Protein AF-A0A1E2SL89-F1 (afdb_monomer_lite)

InterPro domains:
  IPR010809 Flagellar hook-associated protein 2, C-terminal [PF07195] (102-257)
  IPR040026 Flagellar hook-associated protein 2 [PTHR30288] (26-259)

pLDDT: mean 87.4, std 7.25, range [59.72, 96.88]

Structure (mmCIF, N/CA/C/O backbone):
data_AF-A0A1E2SL89-F1
#
_entry.id   AF-A0A1E2SL89-F1
#
loop_
_atom_site.group_PDB
_atom_site.id
_atom_site.type_symbol
_atom_site.label_atom_id
_atom_site.label_alt_id
_atom_site.label_comp_id
_atom_site.label_asym_id
_atom_site.label_entity_id
_atom_site.label_seq_id
_atom_site.pdbx_PDB_ins_code
_atom_site.Cartn_x
_atom_site.Cartn_y
_atom_site.Cartn_z
_atom_site.occupancy
_atom_site.B_iso_or_equiv
_atom_site.auth_seq_id
_atom_site.auth_comp_id
_atom_site.auth_asym_id
_atom_site.auth_atom_id
_atom_site.pdbx_PDB_model_num
ATOM 1 N N . MET A 1 1 ? 24.907 11.886 -25.844 1.00 62.06 1 MET A N 1
ATOM 2 C CA . MET A 1 1 ? 24.325 11.510 -27.143 1.00 62.06 1 MET A CA 1
ATOM 3 C C . MET A 1 1 ? 23.442 12.656 -27.580 1.00 62.06 1 MET A C 1
ATOM 5 O O . MET A 1 1 ? 22.656 13.130 -26.769 1.00 62.06 1 MET A O 1
ATOM 9 N N . THR A 1 2 ? 23.645 13.162 -28.788 1.00 59.72 2 THR A N 1
ATOM 10 C CA . THR A 1 2 ? 22.885 14.302 -29.323 1.00 59.72 2 THR A CA 1
ATOM 11 C C . THR A 1 2 ? 21.698 13.849 -30.177 1.00 59.72 2 THR A C 1
ATOM 13 O O . THR A 1 2 ? 20.716 14.571 -30.256 1.00 59.72 2 THR A O 1
ATOM 16 N N . VAL A 1 3 ? 21.745 12.638 -30.752 1.00 66.44 3 VAL A N 1
ATOM 17 C CA . VAL A 1 3 ? 20.709 12.063 -31.635 1.00 66.44 3 VAL A CA 1
ATOM 18 C C . VAL A 1 3 ? 20.596 10.546 -31.460 1.00 66.44 3 VAL A C 1
ATOM 20 O O . VAL A 1 3 ? 21.553 9.923 -31.004 1.00 66.44 3 VAL A O 1
ATOM 23 N N . TRP A 1 4 ? 19.450 9.955 -31.820 1.00 78.38 4 TRP A N 1
ATOM 24 C CA . TRP A 1 4 ? 19.197 8.503 -31.860 1.00 78.38 4 TRP A CA 1
ATOM 25 C C . TRP A 1 4 ? 20.302 7.737 -32.633 1.00 78.38 4 TRP A C 1
ATOM 27 O O . TRP A 1 4 ? 20.836 8.278 -33.601 1.00 78.38 4 TRP A O 1
ATOM 37 N N . PRO A 1 5 ? 20.680 6.491 -32.256 1.00 69.81 5 PRO A N 1
ATOM 38 C CA . PRO A 1 5 ? 21.892 5.843 -32.769 1.00 69.81 5 PRO A CA 1
ATOM 39 C C . PRO A 1 5 ? 21.764 5.359 -34.217 1.00 69.81 5 PRO A C 1
ATOM 41 O O . PRO A 1 5 ? 22.705 4.789 -34.760 1.00 69.81 5 PRO A O 1
ATOM 44 N N . THR A 1 6 ? 20.607 5.563 -34.845 1.00 71.00 6 THR A N 1
ATOM 45 C CA . THR A 1 6 ? 20.355 5.194 -36.236 1.00 71.00 6 THR A CA 1
ATOM 46 C C . THR A 1 6 ? 19.649 6.339 -36.951 1.00 71.00 6 THR A C 1
ATOM 48 O O . THR A 1 6 ? 18.907 7.095 -36.327 1.00 71.00 6 THR A O 1
ATOM 51 N N . ALA A 1 7 ? 19.821 6.422 -38.271 1.00 69.62 7 ALA A N 1
ATOM 52 C CA . ALA A 1 7 ? 19.069 7.353 -39.115 1.00 69.62 7 ALA A CA 1
ATOM 53 C C . ALA A 1 7 ? 17.574 6.982 -39.245 1.00 69.62 7 ALA A C 1
ATOM 55 O O . ALA A 1 7 ? 16.812 7.708 -39.877 1.00 69.62 7 ALA A O 1
ATOM 56 N N . ASN A 1 8 ? 17.153 5.847 -38.674 1.00 75.31 8 ASN A N 1
ATOM 57 C CA . ASN A 1 8 ? 15.781 5.363 -38.720 1.00 75.31 8 ASN A CA 1
ATOM 58 C C . ASN A 1 8 ? 15.005 5.821 -37.474 1.00 75.31 8 ASN A C 1
ATOM 60 O O . ASN A 1 8 ? 15.481 5.681 -36.347 1.00 75.31 8 ASN A O 1
ATOM 64 N N . THR A 1 9 ? 13.790 6.328 -37.674 1.00 85.38 9 THR A N 1
ATOM 65 C CA . THR A 1 9 ? 12.865 6.716 -36.597 1.00 85.38 9 THR A CA 1
ATOM 66 C C . THR A 1 9 ? 12.013 5.551 -36.084 1.00 85.38 9 THR A C 1
ATOM 68 O O . THR A 1 9 ? 11.263 5.712 -35.118 1.00 85.38 9 THR A O 1
ATOM 71 N N . ALA A 1 10 ? 12.115 4.375 -36.714 1.00 89.31 10 ALA A N 1
ATOM 72 C CA . ALA A 1 10 ? 11.459 3.157 -36.265 1.00 89.31 10 ALA A CA 1
ATOM 73 C C . ALA A 1 10 ? 12.122 2.619 -34.993 1.00 89.31 10 ALA A C 1
ATOM 75 O O . ALA A 1 10 ? 13.323 2.336 -34.946 1.00 89.31 10 ALA A O 1
ATOM 76 N N . VAL A 1 11 ? 11.297 2.433 -33.972 1.00 93.19 11 VAL A N 1
ATOM 77 C CA . VAL A 1 11 ? 11.670 1.852 -32.689 1.00 93.19 11 VAL A CA 1
ATOM 78 C C . VAL A 1 11 ? 10.786 0.638 -32.457 1.00 93.19 11 VAL A C 1
ATOM 80 O O . VAL A 1 11 ? 9.590 0.678 -32.727 1.00 93.19 11 VAL A O 1
ATOM 83 N N . THR A 1 12 ? 11.349 -0.448 -31.941 1.00 95.50 12 THR A N 1
ATOM 84 C CA . THR A 1 12 ? 10.566 -1.629 -31.567 1.00 95.50 12 THR A CA 1
ATOM 85 C C . THR A 1 12 ? 10.817 -1.976 -30.108 1.00 95.50 12 THR A C 1
ATOM 87 O O . THR A 1 12 ? 11.965 -2.147 -29.696 1.00 95.50 12 THR A O 1
ATOM 90 N N . ILE A 1 13 ? 9.744 -2.096 -29.326 1.00 96.19 13 ILE A N 1
ATOM 91 C CA . ILE A 1 13 ? 9.790 -2.649 -27.967 1.00 96.19 13 ILE A CA 1
ATOM 92 C C . ILE A 1 13 ? 9.404 -4.120 -28.037 1.00 96.19 13 ILE A C 1
ATOM 94 O O . ILE A 1 13 ? 8.402 -4.464 -28.660 1.00 96.19 13 ILE A O 1
ATOM 98 N N . VAL A 1 14 ? 10.190 -4.973 -27.388 1.00 96.56 14 VAL A N 1
ATOM 99 C CA . VAL A 1 14 ? 9.842 -6.373 -27.132 1.00 96.56 14 VAL A CA 1
ATOM 100 C C . VAL A 1 14 ? 9.611 -6.523 -25.635 1.00 96.56 14 VAL A C 1
ATOM 102 O O . VAL A 1 14 ? 10.510 -6.206 -24.857 1.00 96.56 14 VAL A O 1
ATOM 105 N N . ASP A 1 15 ? 8.417 -6.952 -25.235 1.00 95.25 15 ASP A N 1
ATOM 106 C CA . ASP A 1 15 ? 8.074 -7.152 -23.821 1.00 95.25 15 ASP A CA 1
ATOM 107 C C . ASP A 1 15 ? 8.571 -8.504 -23.270 1.00 95.25 15 ASP A C 1
ATOM 109 O O . ASP A 1 15 ? 9.181 -9.304 -23.986 1.00 95.25 15 ASP A O 1
ATOM 113 N N . ALA A 1 16 ? 8.307 -8.766 -21.986 1.00 94.62 16 ALA A N 1
ATOM 114 C CA . ALA A 1 16 ? 8.716 -9.987 -21.293 1.00 94.62 16 ALA A CA 1
ATOM 115 C C . ALA A 1 16 ? 8.122 -11.273 -21.897 1.00 94.62 16 ALA A C 1
ATOM 117 O O . ALA A 1 16 ? 8.679 -12.351 -21.703 1.00 94.62 16 ALA A O 1
ATOM 118 N N . THR A 1 17 ? 7.019 -11.175 -22.648 1.00 94.06 17 THR A N 1
ATOM 119 C CA . THR A 1 17 ? 6.399 -12.314 -23.346 1.00 94.06 17 THR A CA 1
ATOM 120 C C . THR A 1 17 ? 7.033 -12.579 -24.713 1.00 94.06 17 THR A C 1
ATOM 122 O O . THR A 1 17 ? 6.764 -13.605 -25.336 1.00 94.06 17 THR A O 1
ATOM 125 N N . GLY A 1 18 ? 7.881 -11.662 -25.192 1.00 93.88 18 GLY A N 1
ATOM 126 C CA . GLY A 1 18 ? 8.463 -11.691 -26.530 1.00 93.88 18 GLY A CA 1
ATOM 127 C C . GLY A 1 18 ? 7.616 -10.981 -27.589 1.00 93.88 18 GLY A C 1
ATOM 128 O O . GLY A 1 18 ? 7.969 -11.014 -28.771 1.00 93.88 18 GLY A O 1
ATOM 129 N N . ALA A 1 19 ? 6.518 -10.317 -27.212 1.00 94.62 19 ALA A N 1
ATOM 130 C CA . ALA A 1 19 ? 5.687 -9.598 -28.167 1.00 94.62 19 ALA A CA 1
ATOM 131 C C . ALA A 1 19 ? 6.391 -8.313 -28.631 1.00 94.62 19 ALA A C 1
ATOM 133 O O . ALA A 1 19 ? 6.723 -7.433 -27.838 1.00 94.62 19 ALA A O 1
ATOM 134 N N . ALA A 1 20 ? 6.616 -8.206 -29.943 1.00 95.62 20 ALA A N 1
ATOM 135 C CA . ALA A 1 20 ? 7.274 -7.064 -30.569 1.00 95.62 20 ALA A CA 1
ATOM 136 C C . ALA A 1 20 ? 6.248 -6.023 -31.040 1.00 95.62 20 ALA A C 1
ATOM 138 O O . ALA A 1 20 ? 5.371 -6.328 -31.849 1.00 95.62 20 ALA A O 1
ATOM 139 N N . THR A 1 21 ? 6.391 -4.782 -30.578 1.00 95.44 21 THR A N 1
ATOM 140 C CA . THR A 1 21 ? 5.529 -3.653 -30.942 1.00 95.44 21 THR A CA 1
ATOM 141 C C . THR A 1 21 ? 6.331 -2.555 -31.627 1.00 95.44 21 THR A C 1
ATOM 143 O O . THR A 1 21 ? 7.290 -2.037 -31.056 1.00 95.44 21 THR A O 1
ATOM 146 N N . ALA A 1 22 ? 5.896 -2.166 -32.827 1.00 94.56 22 ALA A N 1
ATOM 147 C CA . ALA A 1 22 ? 6.452 -1.029 -33.548 1.00 94.56 22 ALA A CA 1
ATOM 148 C C . ALA A 1 22 ? 5.988 0.305 -32.938 1.00 94.56 22 ALA A C 1
ATOM 150 O O . ALA A 1 22 ? 4.812 0.487 -32.621 1.00 94.56 22 ALA A O 1
ATOM 151 N N . ILE A 1 23 ? 6.918 1.247 -32.831 1.00 94.31 23 ILE A N 1
ATOM 152 C CA . ILE A 1 23 ? 6.732 2.622 -32.376 1.00 94.31 23 ILE A CA 1
ATOM 153 C C . ILE A 1 23 ? 7.376 3.526 -33.424 1.00 94.31 23 ILE A C 1
ATOM 155 O O . ILE A 1 23 ? 8.555 3.385 -33.748 1.00 94.31 23 ILE A O 1
ATOM 159 N N . ALA A 1 24 ? 6.594 4.453 -33.966 1.00 90.75 24 ALA A N 1
ATOM 160 C CA . ALA A 1 24 ? 7.075 5.429 -34.933 1.00 90.75 24 ALA A CA 1
ATOM 161 C C . ALA A 1 24 ? 7.322 6.766 -34.229 1.00 90.75 24 ALA A C 1
ATOM 163 O O . ALA A 1 24 ? 6.380 7.394 -33.741 1.00 90.75 24 ALA A O 1
ATOM 164 N N . ALA A 1 25 ? 8.580 7.200 -34.174 1.00 92.44 25 ALA A N 1
ATOM 165 C CA . ALA A 1 25 ? 8.914 8.547 -33.732 1.00 92.44 25 ALA A CA 1
ATOM 166 C C . ALA A 1 25 ? 8.837 9.547 -34.890 1.00 92.44 25 ALA A C 1
ATOM 168 O O . ALA A 1 25 ? 9.012 9.194 -36.058 1.00 92.44 25 ALA A O 1
ATOM 169 N N . LYS A 1 26 ? 8.579 10.815 -34.557 1.00 92.12 26 LYS A N 1
ATOM 170 C CA . LYS A 1 26 ? 8.485 11.903 -35.544 1.00 92.12 26 LYS A CA 1
ATOM 171 C C . LYS A 1 26 ? 9.838 12.240 -36.170 1.00 92.12 26 LYS A C 1
ATOM 173 O O . LYS A 1 26 ? 9.892 12.620 -37.334 1.00 92.12 26 LYS A O 1
ATOM 178 N N . SER A 1 27 ? 10.912 12.090 -35.402 1.00 91.62 27 SER A N 1
ATOM 179 C CA . SER A 1 27 ? 12.285 12.332 -35.831 1.00 91.62 27 SER A CA 1
ATOM 180 C C . SER A 1 27 ? 13.259 11.461 -35.030 1.00 91.62 27 SER A C 1
ATOM 182 O O . SER A 1 27 ? 12.856 10.687 -34.159 1.00 91.62 27 SER A O 1
ATOM 184 N N . THR A 1 28 ? 14.551 11.577 -35.337 1.00 89.12 28 THR A N 1
ATOM 185 C CA . THR A 1 28 ? 15.648 10.957 -34.578 1.00 89.12 28 THR A CA 1
ATOM 186 C C . THR A 1 28 ? 16.062 11.775 -33.346 1.00 89.12 28 THR A C 1
ATOM 188 O O . THR A 1 28 ? 17.053 11.434 -32.694 1.00 89.12 28 THR A O 1
ATOM 191 N N . ASP A 1 29 ? 15.350 12.861 -33.027 1.00 90.44 29 ASP A N 1
ATOM 192 C CA . ASP A 1 29 ? 15.542 13.612 -31.788 1.00 90.44 29 ASP A CA 1
ATOM 193 C C . ASP A 1 29 ? 15.128 12.764 -30.573 1.00 90.44 29 ASP A C 1
ATOM 195 O O . ASP A 1 29 ? 14.112 12.062 -30.586 1.00 90.44 29 ASP A O 1
ATOM 199 N N . LEU A 1 30 ? 15.917 12.812 -29.497 1.00 90.31 30 LEU A N 1
ATOM 200 C CA . LEU A 1 30 ? 15.673 11.979 -28.317 1.00 90.31 30 LEU A CA 1
ATOM 201 C C . LEU A 1 30 ? 14.354 12.321 -27.608 1.00 90.31 30 LEU A C 1
ATOM 203 O O . LEU A 1 30 ? 13.753 11.430 -27.005 1.00 90.31 30 LEU A O 1
ATOM 207 N N . HIS A 1 31 ? 13.884 13.569 -27.685 1.00 92.31 31 HIS A N 1
ATOM 208 C CA . HIS A 1 31 ? 12.597 13.972 -27.124 1.00 92.31 31 HIS A CA 1
ATOM 209 C C . HIS A 1 31 ? 11.430 13.410 -27.936 1.00 92.31 31 HIS A C 1
ATOM 211 O O . HIS A 1 31 ? 10.462 12.941 -27.337 1.00 92.31 31 HIS A O 1
ATOM 217 N N . ASP A 1 32 ? 11.530 13.380 -29.267 1.00 94.00 32 ASP A N 1
ATOM 218 C CA . ASP A 1 32 ? 10.510 12.763 -30.124 1.00 94.00 32 ASP A CA 1
ATOM 219 C C . ASP A 1 32 ? 10.446 11.244 -29.925 1.00 94.00 32 ASP A C 1
ATOM 221 O O . ASP A 1 32 ? 9.355 10.670 -29.874 1.00 94.00 32 ASP A O 1
ATOM 225 N N . ILE A 1 33 ? 11.599 10.592 -29.747 1.00 93.38 33 ILE A N 1
ATOM 226 C CA . ILE A 1 33 ? 11.677 9.164 -29.412 1.00 93.38 33 ILE A CA 1
ATOM 227 C C . ILE A 1 33 ? 11.041 8.901 -28.041 1.00 93.38 33 ILE A C 1
ATOM 229 O O . ILE A 1 33 ? 10.192 8.017 -27.911 1.00 93.38 33 ILE A O 1
ATOM 233 N N . ALA A 1 34 ? 11.406 9.680 -27.017 1.00 94.69 34 ALA A N 1
ATOM 234 C CA . ALA A 1 34 ? 10.836 9.545 -25.677 1.00 94.69 34 ALA A CA 1
ATOM 235 C C . ALA A 1 34 ? 9.316 9.773 -25.681 1.00 94.69 34 ALA A C 1
ATOM 237 O O . ALA A 1 34 ? 8.571 8.999 -25.077 1.00 94.69 34 ALA A O 1
ATOM 238 N N . ALA A 1 35 ? 8.843 10.795 -26.400 1.00 96.25 35 ALA A N 1
ATOM 239 C CA . ALA A 1 35 ? 7.424 11.085 -26.555 1.00 96.25 35 ALA A CA 1
ATOM 240 C C . ALA A 1 35 ? 6.680 9.932 -27.243 1.00 96.25 35 ALA A C 1
ATOM 242 O O . ALA A 1 35 ? 5.625 9.522 -26.761 1.00 96.25 35 ALA A O 1
ATOM 243 N N . ALA A 1 36 ? 7.239 9.365 -28.316 1.00 95.44 36 ALA A N 1
ATOM 244 C CA . ALA A 1 36 ? 6.645 8.229 -29.017 1.00 95.44 36 ALA A CA 1
ATOM 245 C C . ALA A 1 36 ? 6.569 6.973 -28.132 1.00 95.44 36 ALA A C 1
ATOM 247 O O . ALA A 1 36 ? 5.534 6.304 -28.099 1.00 95.44 36 ALA A O 1
ATOM 248 N N . ILE A 1 37 ? 7.621 6.682 -27.357 1.00 95.25 37 ILE A N 1
ATOM 249 C CA . ILE A 1 37 ? 7.621 5.567 -26.399 1.00 95.25 37 ILE A CA 1
ATOM 250 C C . ILE A 1 37 ? 6.551 5.780 -25.327 1.00 95.25 37 ILE A C 1
ATOM 252 O O . ILE A 1 37 ? 5.730 4.891 -25.100 1.00 95.25 37 ILE A O 1
ATOM 256 N N . ASN A 1 38 ? 6.496 6.964 -24.716 1.00 96.62 38 ASN A N 1
ATOM 257 C CA . ASN A 1 38 ? 5.512 7.273 -23.679 1.00 96.62 38 ASN A CA 1
ATOM 258 C C . ASN A 1 38 ? 4.067 7.227 -24.203 1.00 96.62 38 ASN A C 1
ATOM 260 O O . ASN A 1 38 ? 3.182 6.734 -23.501 1.00 96.62 38 ASN A O 1
ATOM 264 N N . ALA A 1 39 ? 3.833 7.692 -25.434 1.00 95.75 39 ALA A N 1
ATOM 265 C CA . ALA A 1 39 ? 2.523 7.676 -26.084 1.00 95.75 39 ALA A CA 1
ATOM 266 C C . ALA A 1 39 ? 2.079 6.271 -26.528 1.00 95.75 39 ALA A C 1
ATOM 268 O O . ALA A 1 39 ? 0.885 6.036 -26.692 1.00 95.75 39 ALA A O 1
ATOM 269 N N . SER A 1 40 ? 3.009 5.322 -26.693 1.00 93.06 40 SER A N 1
ATOM 270 C CA . SER A 1 40 ? 2.696 3.957 -27.142 1.00 93.06 40 SER A CA 1
ATOM 271 C C . SER A 1 40 ? 1.821 3.163 -26.160 1.00 93.06 40 SER A C 1
ATOM 273 O O . SER A 1 40 ? 1.176 2.189 -26.552 1.00 93.06 40 SER A O 1
ATOM 275 N N . GLY A 1 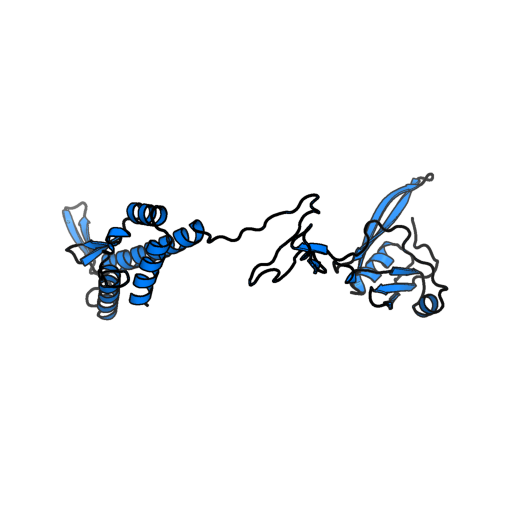41 ? 1.832 3.533 -24.873 1.00 88.56 41 GLY A N 1
ATOM 276 C CA . GLY A 1 41 ? 1.123 2.812 -23.815 1.00 88.56 41 GLY A CA 1
ATOM 277 C C . GLY A 1 41 ? 1.675 1.410 -23.520 1.00 88.56 41 GLY A C 1
ATOM 278 O O . GLY A 1 41 ? 1.032 0.647 -22.807 1.00 88.56 41 GLY A O 1
ATOM 279 N N . LYS A 1 42 ? 2.860 1.046 -24.031 1.00 90.69 42 LYS A N 1
ATOM 280 C CA . LYS A 1 42 ? 3.422 -0.319 -23.952 1.00 90.69 42 LYS A CA 1
ATOM 281 C C . LYS A 1 42 ? 4.217 -0.606 -22.676 1.00 90.69 42 LYS A C 1
ATOM 283 O O . LYS A 1 42 ? 5.225 -1.297 -22.715 1.00 90.69 42 LYS A O 1
ATOM 288 N N . GLY A 1 43 ? 3.790 -0.046 -21.545 1.00 91.75 43 GLY A N 1
ATOM 289 C CA . GLY A 1 43 ? 4.372 -0.371 -20.237 1.00 91.75 43 GLY A CA 1
ATOM 290 C C . GLY A 1 43 ? 5.806 0.121 -19.997 1.00 91.75 43 GLY A C 1
ATOM 291 O O . GLY A 1 43 ? 6.360 -0.178 -18.949 1.00 91.75 43 GLY A O 1
ATOM 292 N N . VAL A 1 44 ? 6.394 0.909 -20.902 1.00 96.19 44 VAL A N 1
ATOM 293 C CA . VAL A 1 44 ? 7.718 1.532 -20.730 1.00 96.19 44 VAL A CA 1
ATOM 294 C C . VAL A 1 44 ? 7.558 3.048 -20.624 1.00 96.19 44 VAL A C 1
ATOM 296 O O . VAL A 1 44 ? 6.787 3.655 -21.368 1.00 96.19 44 VAL A O 1
ATOM 299 N N . ALA A 1 45 ? 8.261 3.660 -19.676 1.00 96.88 45 ALA A N 1
ATOM 300 C CA . ALA A 1 45 ? 8.437 5.100 -19.566 1.00 96.88 45 ALA A CA 1
ATOM 301 C C . ALA A 1 45 ? 9.822 5.489 -20.093 1.00 96.88 45 ALA A C 1
ATOM 303 O O . ALA A 1 45 ? 10.803 4.787 -19.850 1.00 96.88 45 ALA A O 1
ATOM 304 N N . ALA A 1 46 ? 9.898 6.608 -20.804 1.00 96.00 46 ALA A N 1
ATOM 305 C CA . ALA A 1 46 ? 11.128 7.127 -21.382 1.00 96.00 46 ALA A CA 1
ATOM 306 C C . ALA A 1 46 ? 11.323 8.601 -21.017 1.00 96.00 46 ALA A C 1
ATOM 308 O O . ALA A 1 46 ? 10.412 9.415 -21.169 1.00 96.00 46 ALA A O 1
ATOM 309 N N . THR A 1 47 ? 12.533 8.951 -20.591 1.00 96.06 47 THR A N 1
ATOM 310 C CA . THR A 1 47 ? 12.908 10.318 -20.215 1.00 96.06 47 THR A CA 1
ATOM 311 C C . THR A 1 47 ? 14.263 10.664 -20.808 1.00 96.06 47 THR A C 1
ATOM 313 O O . THR A 1 47 ? 15.179 9.843 -20.811 1.00 96.06 47 THR A O 1
ATOM 316 N N . VAL A 1 48 ? 14.409 11.895 -21.293 1.00 94.75 48 VAL A N 1
ATOM 317 C CA . VAL A 1 48 ? 15.702 12.429 -21.731 1.00 94.75 48 VAL A CA 1
ATOM 318 C C . VAL A 1 48 ? 16.393 13.077 -20.535 1.00 94.75 48 VAL A C 1
ATOM 320 O O . VAL A 1 48 ? 15.837 13.966 -19.897 1.00 94.75 48 VAL A O 1
ATOM 323 N N . VAL A 1 49 ? 17.605 12.624 -20.230 1.00 93.56 49 VAL A N 1
ATOM 324 C CA . VAL A 1 49 ? 18.421 13.098 -19.110 1.00 93.56 49 VAL A CA 1
ATOM 325 C C . VAL A 1 49 ? 19.650 13.809 -19.661 1.00 93.56 49 VAL A C 1
ATOM 327 O O . VAL A 1 49 ? 20.377 13.245 -20.481 1.00 93.56 49 VAL A O 1
ATOM 330 N N . ALA A 1 50 ? 19.900 15.038 -19.212 1.00 92.12 50 ALA A N 1
ATOM 331 C CA . ALA A 1 50 ? 21.118 15.762 -19.557 1.00 92.12 50 ALA A CA 1
ATOM 332 C C . ALA A 1 50 ? 22.349 15.045 -18.974 1.00 92.12 50 ALA A C 1
ATOM 334 O O . ALA A 1 50 ? 22.378 14.665 -17.807 1.00 92.12 50 ALA A O 1
ATOM 335 N N . ALA A 1 51 ? 23.374 14.870 -19.798 1.00 90.38 51 ALA A N 1
ATOM 336 C CA . ALA A 1 51 ? 24.599 14.127 -19.515 1.00 90.38 51 ALA A CA 1
ATOM 337 C C . ALA A 1 51 ? 25.858 15.003 -19.663 1.00 90.38 51 ALA A C 1
ATOM 339 O O . ALA A 1 51 ? 26.937 14.497 -19.964 1.00 90.38 51 ALA A O 1
ATOM 340 N N . GLY A 1 52 ? 25.717 16.317 -19.463 1.00 90.06 52 GLY A N 1
ATOM 341 C CA . GLY A 1 52 ? 26.814 17.283 -19.539 1.00 90.06 52 GLY A CA 1
ATOM 342 C C . GLY A 1 52 ? 27.058 17.811 -20.952 1.00 90.06 52 GLY A C 1
ATOM 343 O O . GLY A 1 52 ? 26.113 17.999 -21.717 1.00 90.06 52 GLY A O 1
ATOM 344 N N . LYS A 1 53 ? 28.323 18.087 -21.281 1.00 90.31 53 LYS A N 1
ATOM 345 C CA . LYS A 1 53 ? 28.772 18.550 -22.601 1.00 90.31 53 LYS A CA 1
ATOM 346 C C . LYS A 1 53 ? 29.925 17.683 -23.109 1.00 90.31 53 LYS A C 1
ATOM 348 O O . LYS A 1 53 ? 30.632 17.094 -22.294 1.00 90.31 53 LYS A O 1
ATOM 353 N N . ASP A 1 54 ? 30.095 17.580 -24.422 1.00 87.00 54 ASP A N 1
ATOM 354 C CA . ASP A 1 54 ? 31.271 16.939 -25.021 1.00 87.00 54 ASP A CA 1
ATOM 355 C C . ASP A 1 54 ? 32.505 17.860 -25.006 1.00 87.00 54 ASP A C 1
ATOM 357 O O . ASP A 1 54 ? 32.457 18.983 -24.496 1.00 87.00 54 ASP A O 1
ATOM 361 N N . GLY A 1 55 ? 33.626 17.360 -25.539 1.00 83.62 55 GLY A N 1
ATOM 362 C CA . GLY A 1 55 ? 34.888 18.105 -25.620 1.00 83.62 55 GLY A CA 1
ATOM 363 C C . GLY A 1 55 ? 34.811 19.377 -26.470 1.00 83.62 55 GLY A C 1
ATOM 364 O O . GLY A 1 55 ? 35.614 20.282 -26.262 1.00 83.62 55 GLY A O 1
ATOM 365 N N . ASP A 1 56 ? 33.810 19.473 -27.346 1.00 87.25 56 ASP A N 1
ATOM 366 C CA . ASP A 1 56 ? 33.554 20.621 -28.218 1.00 87.25 56 ASP A CA 1
ATOM 367 C C . ASP A 1 56 ? 32.480 21.566 -27.635 1.00 87.25 56 ASP A C 1
ATOM 369 O O . ASP A 1 56 ? 32.120 22.576 -28.238 1.00 87.25 56 ASP A O 1
ATOM 373 N N . GLY A 1 57 ? 31.972 21.271 -26.432 1.00 84.75 57 GLY A N 1
ATOM 374 C CA . GLY A 1 57 ? 31.001 22.094 -25.713 1.00 84.75 57 GLY A CA 1
ATOM 375 C C . GLY A 1 57 ? 29.534 21.856 -26.091 1.00 84.75 57 GLY A C 1
ATOM 376 O O . GLY A 1 57 ? 28.663 22.566 -25.570 1.00 84.75 57 GLY A O 1
ATOM 377 N N . ASN A 1 58 ? 29.229 20.860 -26.928 1.00 85.88 58 ASN A N 1
ATOM 378 C CA . ASN A 1 58 ? 27.855 20.509 -27.287 1.00 85.88 58 ASN A CA 1
ATOM 379 C C . ASN A 1 58 ? 27.173 19.768 -26.141 1.00 85.88 58 ASN A C 1
ATOM 381 O O . ASN A 1 58 ? 27.776 18.916 -25.491 1.00 85.88 58 ASN A O 1
ATOM 385 N N . ALA A 1 59 ? 25.892 20.053 -25.905 1.00 86.94 59 ALA A N 1
ATOM 386 C CA . ALA A 1 59 ? 25.123 19.363 -24.876 1.00 86.94 59 ALA A CA 1
ATOM 387 C C . ALA A 1 59 ? 24.989 17.865 -25.191 1.00 86.94 59 ALA A C 1
ATOM 389 O O . ALA A 1 59 ? 24.612 17.467 -26.291 1.00 86.94 59 ALA A O 1
ATOM 390 N N . LEU A 1 60 ? 25.251 17.023 -24.197 1.00 88.88 60 LEU A N 1
ATOM 391 C CA . LEU A 1 60 ? 25.028 15.589 -24.261 1.00 88.88 60 LEU A CA 1
ATOM 392 C C . LEU A 1 60 ? 23.763 15.245 -23.491 1.00 88.88 60 LEU A C 1
ATOM 394 O O . LEU A 1 60 ? 23.572 15.709 -22.373 1.00 88.88 60 LEU A O 1
ATOM 398 N N . SER A 1 61 ? 22.961 14.344 -24.047 1.00 89.81 61 SER A N 1
ATOM 399 C CA . SER A 1 61 ? 21.812 13.751 -23.364 1.00 89.81 61 SER A CA 1
ATOM 400 C C . SER A 1 61 ? 21.871 12.223 -23.419 1.00 89.81 61 SER A C 1
ATOM 402 O O . SER A 1 61 ? 22.644 11.639 -24.190 1.00 89.81 61 SER A O 1
ATOM 404 N N . ARG A 1 62 ? 21.083 11.553 -22.578 1.00 90.88 62 ARG A N 1
ATOM 405 C CA . ARG A 1 62 ? 20.840 10.106 -22.614 1.00 90.88 62 ARG A CA 1
ATOM 406 C C . ARG A 1 62 ? 19.352 9.826 -22.485 1.00 90.88 62 ARG A C 1
ATOM 408 O O . ARG A 1 62 ? 18.650 10.521 -21.760 1.00 90.88 62 ARG A O 1
ATOM 415 N N . LEU A 1 63 ? 18.892 8.790 -23.175 1.00 92.31 63 LEU A N 1
ATOM 416 C CA . LEU A 1 63 ? 17.553 8.259 -22.977 1.00 92.31 63 LEU A CA 1
ATOM 417 C C . LEU A 1 63 ? 17.592 7.275 -21.804 1.00 92.31 63 LEU A C 1
ATOM 419 O O . LEU A 1 63 ? 18.317 6.282 -21.854 1.00 92.31 63 LEU A O 1
ATOM 423 N N . GLN A 1 64 ? 16.829 7.559 -20.757 1.00 94.94 64 GLN A N 1
ATOM 424 C CA . GLN A 1 64 ? 16.596 6.644 -19.649 1.00 94.94 64 GLN A CA 1
ATOM 425 C C . GLN A 1 64 ? 15.230 5.996 -19.827 1.00 94.94 64 GLN A C 1
ATOM 427 O O . GLN A 1 64 ? 14.241 6.687 -20.070 1.00 94.94 64 GLN A O 1
ATOM 432 N N . LEU A 1 65 ? 15.186 4.672 -19.695 1.00 95.31 65 LEU A N 1
ATOM 433 C CA . LEU A 1 65 ? 13.964 3.889 -19.810 1.00 95.31 65 LEU A CA 1
ATOM 434 C C . LEU A 1 65 ? 13.699 3.136 -18.511 1.00 95.31 65 LEU A C 1
ATOM 436 O O . LEU A 1 65 ? 14.632 2.632 -17.885 1.00 95.31 65 LEU A O 1
ATOM 440 N N . SER A 1 66 ? 12.432 3.025 -18.134 1.00 96.31 66 SER A N 1
ATOM 441 C CA . SER A 1 66 ? 11.990 2.201 -17.012 1.00 96.31 66 SER A CA 1
ATOM 442 C C . SER A 1 66 ? 10.688 1.486 -17.348 1.00 96.31 66 SER A C 1
ATOM 444 O O . SER A 1 66 ? 9.840 2.007 -18.071 1.00 96.31 66 SER A O 1
ATOM 446 N N . SER A 1 67 ? 10.521 0.277 -16.817 1.00 96.56 67 SER A N 1
ATOM 447 C CA . SER A 1 67 ? 9.237 -0.418 -16.877 1.00 96.56 67 SER A CA 1
ATOM 448 C C . SER A 1 67 ? 8.250 0.226 -15.902 1.00 96.56 67 SER A C 1
ATOM 450 O O . SER A 1 67 ? 8.628 0.643 -14.807 1.00 96.56 67 SER A O 1
ATOM 452 N N . LYS A 1 68 ? 6.977 0.288 -16.293 1.00 95.50 68 LYS A N 1
ATOM 453 C CA . LYS A 1 68 ? 5.840 0.623 -15.421 1.00 95.50 68 LYS A CA 1
ATOM 454 C C . LYS A 1 68 ? 5.313 -0.603 -14.667 1.00 95.50 68 LYS A C 1
ATOM 456 O O . LYS A 1 68 ? 4.551 -0.447 -13.721 1.00 95.50 68 LYS A O 1
ATOM 461 N N . THR A 1 69 ? 5.721 -1.796 -15.089 1.00 95.06 69 THR A N 1
ATOM 462 C CA . THR A 1 69 ? 5.395 -3.077 -14.461 1.00 95.06 69 THR A CA 1
ATOM 463 C C . THR A 1 69 ? 6.591 -3.530 -13.631 1.00 95.06 69 THR A C 1
ATOM 465 O O . THR A 1 69 ? 7.709 -3.591 -14.146 1.00 95.06 69 THR A O 1
ATOM 468 N N . ALA A 1 70 ? 6.370 -3.819 -12.351 1.00 94.44 70 ALA A N 1
ATOM 469 C CA . ALA A 1 70 ? 7.381 -4.428 -11.492 1.00 94.44 70 ALA A CA 1
ATOM 470 C C . ALA A 1 70 ? 7.535 -5.929 -11.803 1.00 94.44 70 ALA A C 1
ATOM 472 O O . ALA A 1 70 ? 6.716 -6.512 -12.516 1.00 94.44 70 ALA A O 1
ATOM 473 N N . GLY A 1 71 ? 8.580 -6.555 -11.266 1.00 95.44 71 GLY A N 1
ATOM 474 C CA . GLY A 1 71 ? 8.768 -7.993 -11.419 1.00 95.44 71 GLY A CA 1
ATOM 475 C C . GLY A 1 71 ? 9.455 -8.371 -12.726 1.00 95.44 71 GLY A C 1
ATOM 476 O O . GLY A 1 71 ? 9.732 -7.526 -13.580 1.00 95.44 71 GLY A O 1
ATOM 477 N N . ALA A 1 72 ? 9.698 -9.665 -12.910 1.00 95.38 72 ALA A N 1
ATOM 478 C CA . ALA A 1 72 ? 10.248 -10.237 -14.135 1.00 95.38 72 ALA A CA 1
ATOM 479 C C . ALA A 1 72 ? 9.337 -9.974 -15.349 1.00 95.38 72 ALA A C 1
ATOM 481 O O . ALA A 1 72 ? 9.824 -9.772 -16.461 1.00 95.38 72 ALA A O 1
ATOM 482 N N . GLY A 1 73 ? 8.019 -9.879 -15.130 1.00 94.88 73 GLY A N 1
ATOM 483 C CA . GLY A 1 73 ? 7.046 -9.486 -16.157 1.00 94.88 73 GLY A CA 1
ATOM 484 C C . GLY A 1 73 ? 7.241 -8.062 -16.697 1.00 94.88 73 GLY A C 1
ATOM 485 O O . GLY A 1 73 ? 6.758 -7.745 -17.780 1.00 94.88 73 GLY A O 1
ATOM 486 N N . GLY A 1 74 ? 7.979 -7.212 -15.978 1.00 96.12 74 GLY A N 1
ATOM 487 C CA . GLY A 1 74 ? 8.400 -5.888 -16.430 1.00 96.12 74 GLY A CA 1
ATOM 488 C C . GLY A 1 74 ? 9.638 -5.877 -17.325 1.00 96.12 74 GLY A C 1
ATOM 489 O O . GLY A 1 74 ? 10.118 -4.799 -17.675 1.00 96.12 74 GLY A O 1
ATOM 490 N N . ALA A 1 75 ? 10.204 -7.034 -17.677 1.00 96.44 75 ALA A N 1
ATOM 491 C CA . ALA A 1 75 ? 11.337 -7.086 -18.590 1.00 96.44 75 ALA A CA 1
ATOM 492 C C . ALA A 1 75 ? 10.950 -6.532 -19.970 1.00 96.44 75 ALA A C 1
ATOM 494 O O . ALA A 1 75 ? 9.874 -6.806 -20.499 1.00 96.44 75 ALA A O 1
ATOM 495 N N . PHE A 1 76 ? 11.850 -5.763 -20.577 1.00 96.19 76 PHE A N 1
ATOM 496 C CA . PHE A 1 76 ? 11.679 -5.281 -21.940 1.00 96.19 76 PHE A CA 1
ATOM 497 C C . PHE A 1 76 ? 13.027 -5.166 -22.645 1.00 96.19 76 PHE A C 1
ATOM 499 O O . PHE A 1 76 ? 14.086 -5.049 -22.025 1.00 96.19 76 PHE A O 1
ATOM 506 N N . ARG A 1 77 ? 12.975 -5.170 -23.973 1.00 95.25 77 ARG A N 1
ATOM 507 C CA . ARG A 1 77 ? 14.098 -4.868 -24.857 1.00 95.25 77 ARG A CA 1
ATOM 508 C C . ARG A 1 77 ? 13.673 -3.761 -25.807 1.00 95.25 77 ARG A C 1
ATOM 510 O O . ARG A 1 77 ? 12.524 -3.717 -26.239 1.00 95.25 77 ARG A O 1
ATOM 517 N N . LEU A 1 78 ? 14.608 -2.885 -26.143 1.00 94.12 78 LEU A N 1
ATOM 518 C CA . LEU A 1 78 ? 14.398 -1.813 -27.106 1.00 94.12 78 LEU A CA 1
ATOM 519 C C . LEU A 1 78 ? 15.328 -2.029 -28.291 1.00 94.12 78 LEU A C 1
ATOM 521 O O . LEU A 1 78 ? 16.523 -2.256 -28.104 1.00 94.12 78 LEU A O 1
ATOM 525 N N . TYR A 1 79 ? 14.786 -1.917 -29.492 1.00 94.00 79 TYR A N 1
ATOM 526 C CA . TYR A 1 79 ? 15.519 -2.050 -30.740 1.00 94.00 79 TYR A CA 1
ATOM 527 C C . TYR A 1 79 ? 15.335 -0.807 -31.601 1.00 94.00 79 TYR A C 1
ATOM 529 O O . TYR A 1 79 ? 14.244 -0.233 -31.651 1.00 94.00 79 TYR A O 1
ATOM 537 N N . ALA A 1 80 ? 16.395 -0.422 -32.304 1.00 91.50 80 ALA A N 1
ATOM 538 C CA . ALA A 1 80 ? 16.311 0.527 -33.403 1.00 91.50 80 ALA A CA 1
ATOM 539 C C . ALA A 1 80 ? 16.051 -0.259 -34.696 1.00 91.50 80 ALA A C 1
ATOM 541 O O . ALA A 1 80 ? 16.893 -1.049 -35.125 1.00 91.50 80 ALA A O 1
ATOM 542 N N . GLY A 1 81 ? 14.868 -0.081 -35.281 1.00 90.75 81 GLY A N 1
ATOM 543 C CA . GLY A 1 81 ? 14.395 -0.860 -36.423 1.00 90.75 81 GLY A CA 1
ATOM 544 C C . GLY A 1 81 ? 12.933 -1.281 -36.301 1.00 90.75 81 GLY A C 1
ATOM 545 O O . GLY A 1 81 ? 12.268 -1.066 -35.282 1.00 90.75 81 GLY A O 1
ATOM 546 N N . THR A 1 82 ? 12.424 -1.879 -37.372 1.00 93.38 82 THR A N 1
ATOM 547 C CA . THR A 1 82 ? 11.053 -2.388 -37.457 1.00 93.38 82 THR A CA 1
ATOM 548 C C . THR A 1 82 ? 10.913 -3.750 -36.774 1.00 93.38 82 THR A C 1
ATOM 550 O O . THR A 1 82 ? 11.891 -4.442 -36.496 1.00 93.38 82 THR A O 1
ATOM 553 N N . VAL A 1 83 ? 9.673 -4.198 -36.567 1.00 95.25 83 VAL A N 1
ATOM 554 C CA . VAL A 1 83 ? 9.395 -5.557 -36.071 1.00 95.25 83 VAL A CA 1
ATOM 555 C C . VAL A 1 83 ? 9.969 -6.632 -37.005 1.00 95.25 83 VAL A C 1
ATOM 557 O O . VAL A 1 83 ? 10.395 -7.683 -36.530 1.00 95.25 83 VAL A O 1
ATOM 560 N N . ALA A 1 84 ? 10.006 -6.380 -38.318 1.00 95.12 84 ALA A N 1
ATOM 561 C CA . ALA A 1 84 ? 10.606 -7.303 -39.280 1.00 95.12 84 ALA A CA 1
ATOM 562 C C . ALA A 1 84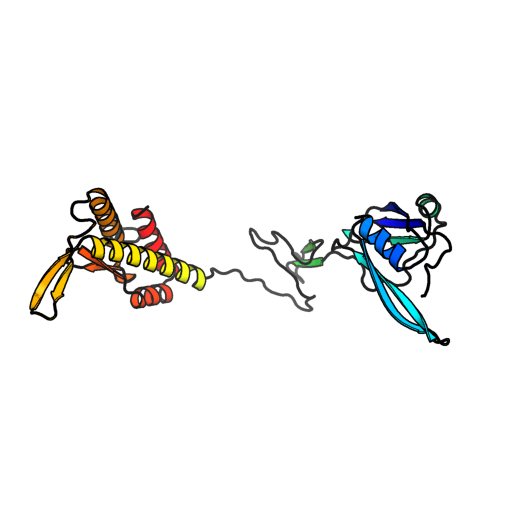 ? 12.119 -7.434 -39.056 1.00 95.12 84 ALA A C 1
ATOM 564 O O . ALA A 1 84 ? 12.621 -8.553 -38.996 1.00 95.12 84 ALA A O 1
ATOM 565 N N . ASP A 1 85 ? 12.811 -6.315 -38.827 1.00 93.12 85 ASP A N 1
ATOM 566 C CA . ASP A 1 85 ? 14.249 -6.300 -38.532 1.00 93.12 85 ASP A CA 1
ATOM 567 C C . ASP A 1 85 ? 14.562 -7.034 -37.218 1.00 93.12 85 ASP A C 1
ATOM 569 O O . ASP A 1 85 ? 15.534 -7.784 -37.122 1.00 93.12 85 ASP A O 1
ATOM 573 N N . VAL A 1 86 ? 13.708 -6.877 -36.198 1.00 94.06 86 VAL A N 1
ATOM 574 C CA . VAL A 1 86 ? 13.843 -7.605 -34.924 1.00 94.06 86 VAL A CA 1
ATOM 575 C C . VAL A 1 86 ? 13.669 -9.109 -35.128 1.00 94.06 86 VAL A C 1
ATOM 577 O O . VAL A 1 86 ? 14.475 -9.890 -34.627 1.00 94.06 86 VAL A O 1
ATOM 580 N N . ARG A 1 87 ? 12.650 -9.531 -35.888 1.00 94.25 87 ARG A N 1
ATOM 581 C CA . ARG A 1 87 ? 12.401 -10.953 -36.186 1.00 94.25 87 ARG A CA 1
ATOM 582 C C . ARG A 1 87 ? 13.500 -11.577 -37.043 1.00 94.25 87 ARG A C 1
ATOM 584 O O . ARG A 1 87 ? 13.815 -12.745 -36.854 1.00 94.25 87 ARG A O 1
ATOM 591 N N . ALA A 1 88 ? 14.082 -10.803 -37.955 1.00 94.62 88 ALA A N 1
ATOM 592 C CA . ALA A 1 88 ? 15.212 -11.220 -38.777 1.00 94.62 88 ALA A CA 1
ATOM 593 C C . ALA A 1 88 ? 16.549 -11.222 -38.010 1.00 94.62 88 ALA A C 1
ATOM 595 O O . ALA A 1 88 ? 17.553 -11.682 -38.546 1.00 94.62 88 ALA A O 1
ATOM 596 N N . GLY A 1 89 ? 16.583 -10.705 -36.775 1.00 92.69 89 GLY A N 1
ATOM 597 C CA . GLY A 1 89 ? 17.807 -10.582 -35.981 1.00 92.69 89 GLY A CA 1
ATOM 598 C C . GLY A 1 89 ? 18.777 -9.513 -36.494 1.00 92.69 89 GLY A C 1
ATOM 599 O O . GLY A 1 89 ? 19.940 -9.510 -36.099 1.00 92.69 89 GLY A O 1
ATOM 600 N N . THR A 1 90 ? 18.321 -8.613 -37.368 1.00 92.50 90 THR A N 1
ATOM 601 C CA . THR A 1 90 ? 19.136 -7.554 -37.984 1.00 92.50 90 THR A CA 1
ATOM 602 C C . THR A 1 90 ? 19.023 -6.217 -37.253 1.00 92.50 90 THR A C 1
ATOM 604 O O . THR A 1 90 ? 19.880 -5.352 -37.426 1.00 92.50 90 THR A O 1
ATOM 607 N N . ALA A 1 91 ? 17.994 -6.032 -36.417 1.00 90.75 91 ALA A N 1
ATOM 608 C CA . ALA A 1 91 ? 17.828 -4.819 -35.622 1.00 90.75 91 ALA A CA 1
ATOM 609 C C . ALA A 1 91 ? 18.881 -4.711 -34.507 1.00 90.75 91 ALA A C 1
ATOM 611 O O . ALA A 1 91 ? 19.064 -5.631 -33.704 1.00 90.75 91 ALA A O 1
ATOM 612 N N . ALA A 1 92 ? 19.514 -3.542 -34.391 1.00 89.19 92 ALA A N 1
ATOM 613 C CA . ALA A 1 92 ? 20.439 -3.254 -33.301 1.00 89.19 92 ALA A CA 1
ATOM 614 C C . ALA A 1 92 ? 19.678 -3.010 -31.986 1.00 89.19 92 ALA A C 1
ATOM 616 O O . ALA A 1 92 ? 18.660 -2.311 -31.962 1.00 89.19 92 ALA A O 1
ATOM 617 N N . THR A 1 93 ? 20.189 -3.549 -30.873 1.00 90.25 93 THR A N 1
ATOM 618 C CA . THR A 1 93 ? 19.690 -3.178 -29.540 1.00 90.25 93 THR A CA 1
ATOM 619 C C . THR A 1 93 ? 19.954 -1.696 -29.290 1.00 90.25 93 THR A C 1
ATOM 621 O O . THR A 1 93 ? 21.062 -1.205 -29.492 1.00 90.25 93 THR A O 1
ATOM 624 N N . ALA A 1 94 ? 18.927 -0.983 -28.840 1.00 87.19 94 ALA A N 1
ATOM 625 C CA . ALA A 1 94 ? 19.023 0.419 -28.456 1.00 87.19 94 ALA A CA 1
ATOM 626 C C . ALA A 1 94 ? 19.324 0.598 -26.955 1.00 87.19 94 ALA A C 1
ATOM 628 O O . ALA A 1 94 ? 19.528 1.720 -26.495 1.00 87.19 94 ALA A O 1
ATOM 629 N N . ILE A 1 95 ? 19.368 -0.495 -26.182 1.00 84.56 95 ILE A N 1
ATOM 630 C CA . ILE A 1 95 ? 19.780 -0.476 -24.774 1.00 84.56 95 ILE A CA 1
ATOM 631 C C . ILE A 1 95 ? 21.301 -0.621 -24.708 1.00 84.56 95 ILE A C 1
ATOM 633 O O . ILE A 1 95 ? 21.840 -1.684 -25.008 1.00 84.56 95 ILE A O 1
ATOM 637 N N . ALA A 1 96 ? 21.981 0.451 -24.297 1.00 84.44 96 ALA A N 1
ATOM 638 C CA . ALA A 1 96 ? 23.436 0.471 -24.144 1.00 84.44 96 ALA A CA 1
ATOM 639 C C . ALA A 1 96 ? 23.909 -0.053 -22.776 1.00 84.44 96 ALA A C 1
ATOM 641 O O . ALA A 1 96 ? 25.026 -0.550 -22.650 1.00 84.44 96 ALA A O 1
ATOM 642 N N . SER A 1 97 ? 23.097 0.094 -21.727 1.00 89.44 97 SER A N 1
ATOM 643 C CA . SER A 1 97 ? 23.437 -0.340 -20.367 1.00 89.44 97 SER A CA 1
ATOM 644 C C . SER A 1 97 ? 22.170 -0.595 -19.555 1.00 89.44 97 SER A C 1
ATOM 646 O O . SER A 1 97 ? 21.197 0.149 -19.679 1.00 89.44 97 SER A O 1
ATOM 648 N N . THR A 1 98 ? 22.205 -1.615 -18.699 1.00 93.19 98 THR A N 1
ATOM 649 C CA . THR A 1 98 ? 21.114 -1.958 -17.777 1.00 93.19 98 THR A CA 1
ATOM 650 C C . THR A 1 98 ? 21.489 -1.503 -16.373 1.00 93.19 98 THR A C 1
ATOM 652 O O . THR A 1 98 ? 22.474 -1.982 -15.822 1.00 93.19 98 THR A O 1
ATOM 655 N N . LEU A 1 99 ? 20.714 -0.577 -15.800 1.00 93.31 99 LEU A N 1
ATOM 656 C CA . LEU A 1 99 ? 20.928 -0.101 -14.425 1.00 93.31 99 LEU A CA 1
ATOM 657 C C . LEU A 1 99 ? 20.326 -1.047 -13.380 1.00 93.31 99 LEU A C 1
ATOM 659 O O . LEU A 1 99 ? 20.879 -1.208 -12.300 1.00 93.31 99 LEU A O 1
ATOM 663 N N . SER A 1 100 ? 19.187 -1.657 -13.707 1.00 93.19 100 SER A N 1
ATOM 664 C CA . SER A 1 100 ? 18.491 -2.633 -12.873 1.00 93.19 100 SER A CA 1
ATOM 665 C C . SER A 1 100 ? 17.770 -3.631 -13.773 1.00 93.19 100 SER A C 1
ATOM 667 O O . SER A 1 100 ? 17.134 -3.233 -14.754 1.00 93.19 100 SER A O 1
ATOM 669 N N . SER A 1 101 ? 17.904 -4.921 -13.473 1.00 93.38 101 SER A N 1
ATOM 670 C CA . SER A 1 101 ? 17.185 -5.988 -14.164 1.00 93.38 101 SER A CA 1
ATOM 671 C C . SER A 1 101 ? 15.790 -6.168 -13.575 1.00 93.38 101 SER A C 1
ATOM 673 O O . SER A 1 101 ? 15.617 -6.180 -12.359 1.00 93.38 101 SER A O 1
ATOM 675 N N . ALA A 1 102 ? 14.802 -6.365 -14.445 1.00 95.19 102 ALA A N 1
ATOM 676 C CA . ALA A 1 102 ? 13.475 -6.805 -14.041 1.00 95.19 102 ALA A CA 1
ATOM 677 C C . ALA A 1 102 ? 13.568 -8.180 -13.359 1.00 95.19 102 ALA A C 1
ATOM 679 O O . ALA A 1 102 ? 14.091 -9.130 -13.943 1.00 95.19 102 ALA A O 1
ATOM 680 N N . GLN A 1 103 ? 13.083 -8.272 -12.125 1.00 96.00 103 GLN A N 1
ATOM 681 C CA . GLN A 1 103 ? 13.078 -9.493 -11.326 1.00 96.00 103 GLN A CA 1
ATOM 682 C C . GLN A 1 103 ? 11.911 -9.458 -10.346 1.00 96.00 103 GLN A C 1
ATOM 684 O O . GLN A 1 103 ? 11.554 -8.387 -9.853 1.00 96.00 103 GLN A O 1
ATOM 689 N N . ASP A 1 104 ? 11.338 -10.623 -10.066 1.00 96.56 104 ASP A N 1
ATOM 690 C CA . ASP A 1 104 ? 10.329 -10.771 -9.022 1.00 96.56 104 ASP A CA 1
ATOM 691 C C . ASP A 1 104 ? 10.972 -10.634 -7.638 1.00 96.56 104 ASP A C 1
ATOM 693 O O . ASP A 1 104 ? 12.133 -11.002 -7.424 1.00 96.56 104 ASP A O 1
ATOM 697 N N . ALA A 1 105 ? 10.208 -10.104 -6.685 1.00 96.56 105 ALA A N 1
ATOM 698 C CA . ALA A 1 105 ? 10.568 -10.201 -5.285 1.00 96.56 105 ALA A CA 1
ATOM 699 C C . ALA A 1 105 ? 10.479 -11.666 -4.857 1.00 96.56 105 ALA A C 1
ATOM 701 O O . ALA A 1 105 ? 9.592 -12.407 -5.282 1.00 96.56 105 ALA A O 1
ATOM 702 N N . GLN A 1 106 ? 11.383 -12.074 -3.976 1.00 95.88 106 GLN A N 1
ATOM 703 C CA . GLN A 1 106 ? 11.439 -13.431 -3.461 1.00 95.88 106 GLN A CA 1
ATOM 704 C C . GLN A 1 106 ? 11.605 -13.391 -1.948 1.00 95.88 106 GLN A C 1
ATOM 706 O O . GLN A 1 106 ? 12.438 -12.649 -1.427 1.00 95.88 106 GLN A O 1
ATOM 711 N N . ILE A 1 107 ? 10.833 -14.219 -1.255 1.00 95.50 107 ILE A N 1
ATOM 712 C CA . ILE A 1 107 ? 11.024 -14.519 0.160 1.00 95.50 107 ILE A CA 1
ATOM 713 C C . ILE A 1 107 ? 11.172 -16.023 0.345 1.00 95.50 107 ILE A C 1
ATOM 715 O O . ILE A 1 107 ? 10.653 -16.820 -0.439 1.00 95.50 107 ILE A O 1
ATOM 719 N N . THR A 1 108 ? 11.853 -16.401 1.421 1.00 95.75 108 THR A N 1
ATOM 720 C CA . THR A 1 108 ? 11.967 -17.794 1.845 1.00 95.75 108 THR A CA 1
ATOM 721 C C . THR A 1 108 ? 11.283 -17.951 3.192 1.00 95.75 108 THR A C 1
ATOM 723 O O . THR A 1 108 ? 11.727 -17.380 4.188 1.00 95.75 108 THR A O 1
ATOM 726 N N . LEU A 1 109 ? 10.209 -18.732 3.228 1.00 94.31 109 LEU A N 1
ATOM 727 C CA . LEU A 1 109 ? 9.553 -19.160 4.458 1.00 94.31 109 LEU A CA 1
ATOM 728 C C . LEU A 1 109 ? 10.358 -20.293 5.095 1.00 94.31 109 LEU A C 1
ATOM 730 O O . LEU A 1 109 ? 10.904 -21.141 4.390 1.00 94.31 109 LEU A O 1
ATOM 734 N N . TYR A 1 110 ? 10.422 -20.304 6.427 1.00 93.56 110 TYR A N 1
ATOM 735 C CA . TYR A 1 110 ? 11.141 -21.309 7.224 1.00 93.56 110 TYR A CA 1
ATOM 736 C C . TYR A 1 110 ? 12.598 -21.557 6.768 1.00 93.56 110 TYR A C 1
ATOM 738 O O . TYR A 1 110 ? 13.005 -22.716 6.593 1.00 93.56 110 TYR A O 1
ATOM 746 N N . PRO A 1 111 ? 13.402 -20.494 6.553 1.00 94.25 111 PRO A N 1
ATOM 747 C CA . PRO A 1 111 ? 14.756 -20.634 6.031 1.00 94.25 111 PRO A CA 1
ATOM 748 C C . PRO A 1 111 ? 15.629 -21.468 6.979 1.00 94.25 111 PRO A C 1
ATOM 750 O O . PRO A 1 111 ? 15.533 -21.348 8.199 1.00 94.25 111 PRO A O 1
ATOM 753 N N . GLY A 1 112 ? 16.487 -22.321 6.413 1.00 92.06 112 GLY A N 1
ATOM 754 C CA . GLY A 1 112 ? 17.383 -23.196 7.180 1.00 92.06 112 GLY A CA 1
ATOM 755 C C . GLY A 1 112 ? 16.739 -24.479 7.722 1.00 92.06 112 GLY A C 1
ATOM 756 O O . GLY A 1 112 ? 17.404 -25.235 8.424 1.00 92.06 112 GLY A O 1
ATOM 757 N N . THR A 1 113 ? 15.473 -24.752 7.389 1.00 94.69 113 THR A N 1
ATOM 758 C CA . THR A 1 113 ? 14.773 -25.999 7.747 1.00 94.69 113 THR A CA 1
ATOM 759 C C . THR A 1 113 ? 14.521 -26.875 6.516 1.00 94.69 113 THR A C 1
ATOM 761 O O . THR A 1 113 ? 14.593 -26.401 5.382 1.00 94.69 113 THR A O 1
ATOM 764 N N . SER A 1 114 ? 14.160 -28.148 6.716 1.00 95.06 114 SER A N 1
ATOM 765 C CA . SER A 1 114 ? 13.715 -29.037 5.626 1.00 95.06 114 SER A CA 1
ATOM 766 C C . SER A 1 114 ? 12.401 -28.595 4.971 1.00 95.06 114 SER A C 1
ATOM 768 O O . SER A 1 114 ? 12.060 -29.086 3.900 1.00 95.06 114 SER A O 1
ATOM 770 N N . SER A 1 115 ? 11.667 -27.685 5.614 1.00 94.94 115 SER A N 1
ATOM 771 C CA . SER A 1 115 ? 10.385 -27.149 5.150 1.00 94.94 115 SER A CA 1
ATOM 772 C C . SER A 1 115 ? 10.529 -25.778 4.485 1.00 94.94 115 SER A C 1
ATOM 774 O O . SER A 1 115 ? 9.539 -25.058 4.367 1.00 94.94 115 SER A O 1
ATOM 776 N N . ALA A 1 116 ? 11.744 -25.384 4.089 1.00 95.38 116 ALA A N 1
ATOM 777 C CA . ALA A 1 116 ? 11.974 -24.104 3.435 1.00 95.38 116 ALA A CA 1
ATOM 778 C C . ALA A 1 116 ? 11.147 -23.989 2.143 1.00 95.38 116 ALA A C 1
ATOM 780 O O . ALA A 1 116 ? 11.186 -24.876 1.288 1.00 95.38 116 ALA A O 1
ATOM 781 N N . GLN A 1 117 ? 10.411 -22.888 1.994 1.00 95.19 117 GLN A N 1
ATOM 782 C CA . GLN A 1 117 ? 9.574 -22.629 0.822 1.00 95.19 117 GLN A CA 1
ATOM 783 C C . GLN A 1 117 ? 9.894 -21.269 0.230 1.00 95.19 117 GLN A C 1
ATOM 785 O O . GLN A 1 117 ? 9.912 -20.260 0.930 1.00 95.19 117 GLN A O 1
ATOM 790 N N . VAL A 1 118 ? 10.122 -21.249 -1.075 1.00 96.06 118 VAL A N 1
ATOM 791 C CA . VAL A 1 118 ? 10.333 -20.021 -1.832 1.00 96.06 118 VAL A CA 1
ATOM 792 C C . VAL A 1 118 ? 8.986 -19.519 -2.326 1.00 96.06 118 VAL A C 1
ATOM 794 O O . VAL A 1 118 ? 8.255 -20.253 -2.988 1.00 96.06 118 VAL A O 1
ATOM 797 N N . VAL A 1 119 ? 8.687 -18.258 -2.035 1.00 95.75 119 VAL A N 1
ATOM 798 C CA . VAL A 1 119 ? 7.504 -17.558 -2.538 1.00 95.75 119 VAL A CA 1
ATOM 799 C C . VAL A 1 119 ? 7.975 -16.350 -3.333 1.00 95.75 119 VAL A C 1
ATOM 801 O O . VAL A 1 119 ? 8.884 -15.635 -2.907 1.00 95.75 119 VAL A O 1
ATOM 804 N N . THR A 1 120 ? 7.368 -16.125 -4.495 1.00 96.31 120 THR A N 1
ATOM 805 C CA . THR A 1 120 ? 7.696 -15.015 -5.395 1.00 96.31 120 THR A CA 1
ATOM 806 C C . THR A 1 120 ? 6.503 -14.086 -5.576 1.00 96.31 120 THR A C 1
ATOM 808 O O . THR A 1 120 ? 5.362 -14.542 -5.583 1.00 96.31 120 THR A O 1
ATOM 811 N N . SER A 1 121 ? 6.768 -12.796 -5.758 1.00 96.38 121 SER A N 1
ATOM 812 C CA . SER A 1 121 ? 5.767 -11.785 -6.104 1.00 96.38 121 SER A CA 1
ATOM 813 C C . SER A 1 121 ? 6.311 -10.869 -7.196 1.00 96.38 121 SER A C 1
ATOM 815 O O . SER A 1 121 ? 7.488 -10.513 -7.189 1.00 96.38 121 SER A O 1
ATOM 817 N N . SER A 1 122 ? 5.453 -10.445 -8.125 1.00 95.25 122 SER A N 1
ATOM 818 C CA . SER A 1 122 ? 5.823 -9.455 -9.145 1.00 95.25 122 SER A CA 1
ATOM 819 C C . SER A 1 122 ? 6.096 -8.071 -8.551 1.00 95.25 122 SER A C 1
ATOM 821 O O . SER A 1 122 ? 6.697 -7.225 -9.201 1.00 95.25 122 SER A O 1
ATOM 823 N N . GLY A 1 123 ? 5.634 -7.802 -7.331 1.00 94.81 123 GLY A N 1
ATOM 824 C CA . GLY A 1 123 ? 5.910 -6.569 -6.603 1.00 94.81 123 GLY A CA 1
ATOM 825 C C . GLY A 1 123 ? 6.578 -6.846 -5.264 1.00 94.81 123 GLY A C 1
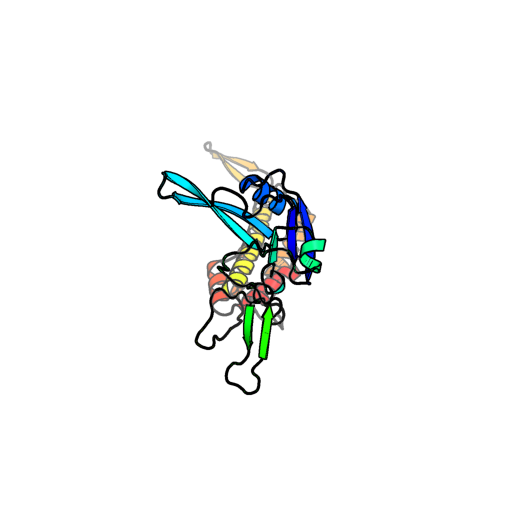ATOM 826 O O . GLY A 1 123 ? 6.841 -7.984 -4.895 1.00 94.81 123 GLY A O 1
ATOM 827 N N . ASN A 1 124 ? 6.801 -5.788 -4.492 1.00 96.12 124 ASN A N 1
ATOM 828 C CA . ASN A 1 124 ? 7.343 -5.915 -3.140 1.00 96.12 124 ASN A CA 1
ATOM 829 C C . ASN A 1 124 ? 6.289 -6.331 -2.100 1.00 96.12 124 ASN A C 1
ATOM 831 O O . ASN A 1 124 ? 6.630 -6.514 -0.937 1.00 96.12 124 ASN A O 1
ATOM 835 N N . THR A 1 125 ? 5.022 -6.475 -2.490 1.00 96.25 125 THR A N 1
ATOM 836 C CA . THR A 1 125 ? 3.939 -6.924 -1.611 1.00 96.25 125 THR A CA 1
ATOM 837 C C . THR A 1 125 ? 3.555 -8.357 -1.965 1.00 96.25 125 THR A C 1
ATOM 839 O O . THR A 1 125 ? 3.274 -8.677 -3.119 1.00 96.25 125 THR A O 1
ATOM 842 N N . PHE A 1 126 ? 3.585 -9.226 -0.962 1.00 95.88 126 PHE A N 1
ATOM 843 C CA . PHE A 1 126 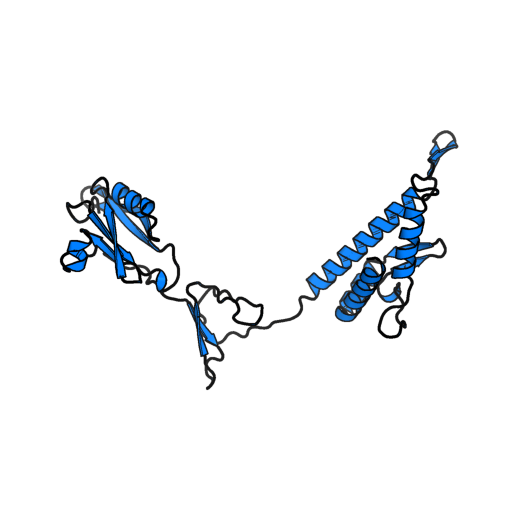? 3.137 -10.610 -1.004 1.00 95.88 126 PHE A CA 1
ATOM 844 C C . PHE A 1 126 ? 1.728 -10.654 -0.428 1.00 95.88 126 PHE A C 1
ATOM 846 O O . PHE A 1 126 ? 1.554 -10.631 0.792 1.00 95.88 126 PHE A O 1
ATOM 853 N N . GLU A 1 127 ? 0.738 -10.654 -1.314 1.00 94.12 127 GLU A N 1
ATOM 854 C CA . GLU A 1 127 ? -0.674 -10.676 -0.940 1.00 94.12 127 GLU A CA 1
ATOM 855 C C . GLU A 1 127 ? -1.083 -12.055 -0.412 1.00 94.12 127 GLU A C 1
ATOM 857 O O . GLU A 1 127 ? -0.686 -13.086 -0.958 1.00 94.12 127 GLU A O 1
ATOM 862 N N . GLY A 1 128 ? -1.873 -12.077 0.661 1.00 90.56 128 GLY A N 1
ATOM 863 C CA . GLY A 1 128 ? -2.429 -13.296 1.243 1.00 90.56 128 GLY A CA 1
ATOM 864 C C . GLY A 1 128 ? -1.382 -14.311 1.704 1.00 90.56 128 GLY A C 1
ATOM 865 O O . GLY A 1 128 ? -1.670 -15.508 1.728 1.00 90.56 128 GLY A O 1
ATOM 866 N N . LEU A 1 129 ? -0.173 -13.859 2.059 1.00 89.56 129 LEU A N 1
ATOM 867 C CA . LEU A 1 129 ? 0.910 -14.740 2.506 1.00 89.56 129 LEU A CA 1
ATOM 868 C C . LEU A 1 129 ? 0.502 -15.550 3.746 1.00 89.56 129 LEU A C 1
ATOM 870 O O . LEU A 1 129 ? 0.876 -16.713 3.891 1.00 89.56 129 LEU A O 1
ATOM 874 N N . LEU A 1 130 ? -0.293 -14.935 4.624 1.00 82.75 130 LEU A N 1
ATOM 875 C CA . LEU A 1 130 ? -1.101 -15.625 5.626 1.00 82.75 130 LEU A CA 1
ATOM 876 C C . LEU A 1 130 ? -2.565 -15.241 5.398 1.00 82.75 130 LEU A C 1
ATOM 878 O O . LEU A 1 130 ? -2.865 -14.250 4.730 1.00 82.75 130 LEU A O 1
ATOM 882 N N . GLN A 1 131 ? -3.497 -16.002 5.972 1.00 84.94 131 GLN A N 1
ATOM 883 C CA . GLN A 1 131 ? -4.920 -15.702 5.831 1.00 84.94 131 GLN A CA 1
ATOM 884 C C . GLN A 1 131 ? -5.230 -14.281 6.333 1.00 84.94 131 GLN A C 1
ATOM 886 O O . GLN A 1 131 ? -5.155 -14.007 7.529 1.00 84.94 131 GLN A O 1
ATOM 891 N N . GLY A 1 132 ? -5.568 -13.387 5.399 1.00 85.69 132 GLY A N 1
ATOM 892 C CA . GLY A 1 132 ? -5.866 -11.981 5.677 1.00 85.69 132 GLY A CA 1
ATOM 893 C C . GLY A 1 132 ? -4.652 -11.095 5.983 1.00 85.69 132 GLY A C 1
ATOM 894 O O . GLY A 1 132 ? -4.850 -10.000 6.502 1.00 85.69 132 GLY A O 1
ATOM 895 N N . ILE A 1 133 ? -3.420 -11.541 5.706 1.00 90.25 133 ILE A N 1
ATOM 896 C CA . ILE A 1 133 ? -2.204 -10.749 5.943 1.00 90.25 133 ILE A CA 1
ATOM 897 C C . ILE A 1 133 ? -1.381 -10.660 4.660 1.00 90.25 133 ILE A C 1
ATOM 899 O O . ILE A 1 133 ? -0.879 -11.669 4.156 1.00 90.25 133 ILE A O 1
ATOM 903 N N . ASP A 1 134 ? -1.172 -9.424 4.217 1.00 94.44 134 ASP A N 1
ATOM 904 C CA . ASP A 1 134 ? -0.238 -9.077 3.153 1.00 94.44 134 ASP A CA 1
ATOM 905 C C . ASP A 1 134 ? 1.092 -8.634 3.767 1.00 94.44 134 ASP A C 1
ATOM 907 O O . ASP A 1 134 ? 1.128 -7.919 4.773 1.00 94.44 134 ASP A O 1
ATOM 911 N N . VAL A 1 135 ? 2.208 -9.032 3.160 1.00 93.94 135 VAL A N 1
ATOM 912 C CA . VAL A 1 135 ? 3.549 -8.675 3.641 1.00 93.94 135 VAL A CA 1
ATOM 913 C C . VAL A 1 135 ? 4.268 -7.846 2.595 1.00 93.94 135 VAL A C 1
ATOM 915 O O . VAL A 1 135 ? 4.500 -8.309 1.485 1.00 93.94 135 VAL A O 1
ATOM 918 N N . THR A 1 136 ? 4.663 -6.625 2.953 1.00 95.75 136 THR A N 1
ATOM 919 C CA . THR A 1 136 ? 5.465 -5.762 2.076 1.00 95.75 136 THR A CA 1
ATOM 920 C C . THR A 1 136 ? 6.927 -5.782 2.500 1.00 95.75 136 THR A C 1
ATOM 922 O O . THR A 1 136 ? 7.252 -5.445 3.638 1.00 95.75 136 THR A O 1
ATOM 925 N N . VAL A 1 137 ? 7.816 -6.156 1.582 1.00 94.81 137 VAL A N 1
ATOM 926 C CA . VAL A 1 137 ? 9.265 -6.131 1.786 1.00 94.81 137 VAL A CA 1
ATOM 927 C C . VAL A 1 137 ? 9.841 -4.782 1.360 1.00 94.81 137 VAL A C 1
ATOM 929 O O . VAL A 1 137 ? 9.479 -4.229 0.326 1.00 94.81 137 VAL A O 1
ATOM 932 N N . SER A 1 138 ? 10.753 -4.234 2.158 1.00 94.06 138 SER A N 1
ATOM 933 C CA . SER A 1 138 ? 11.410 -2.951 1.868 1.00 94.06 138 SER A CA 1
ATOM 934 C C . SER A 1 138 ? 12.896 -3.097 1.547 1.00 94.06 138 SER A C 1
ATOM 936 O O . SER A 1 138 ? 13.454 -2.263 0.837 1.00 94.06 138 SER A O 1
ATOM 938 N N . ALA A 1 139 ? 13.536 -4.158 2.045 1.00 93.06 139 ALA A N 1
ATOM 939 C CA . ALA A 1 139 ? 14.940 -4.456 1.812 1.00 93.06 139 ALA A CA 1
ATOM 940 C C . ALA A 1 139 ? 15.218 -5.964 1.958 1.00 93.06 139 ALA A C 1
ATOM 942 O O . ALA A 1 139 ? 14.511 -6.645 2.707 1.00 93.06 139 ALA A O 1
ATOM 943 N N . PRO A 1 140 ? 16.263 -6.490 1.296 1.00 93.06 140 PRO A N 1
ATOM 944 C CA . PRO A 1 140 ? 16.755 -7.840 1.549 1.00 93.06 140 PRO A CA 1
ATOM 945 C C . PRO A 1 140 ? 17.272 -7.996 2.985 1.00 93.06 140 PRO A C 1
ATOM 947 O O . PRO A 1 140 ? 17.894 -7.088 3.538 1.00 93.06 140 PRO A O 1
ATOM 950 N N . THR A 1 141 ? 17.072 -9.174 3.573 1.00 92.69 141 THR A N 1
ATOM 951 C CA . THR A 1 141 ? 17.524 -9.503 4.932 1.00 92.69 141 THR A CA 1
ATOM 952 C C . THR A 1 141 ? 18.638 -10.546 4.894 1.00 92.69 141 THR A C 1
ATOM 954 O O . THR A 1 141 ? 18.512 -11.552 4.201 1.00 92.69 141 THR A O 1
ATOM 957 N N . ALA A 1 142 ? 19.708 -10.347 5.670 1.00 89.75 142 ALA A N 1
ATOM 958 C CA . ALA A 1 142 ? 20.794 -11.331 5.796 1.00 89.75 142 ALA A CA 1
ATOM 959 C C . ALA A 1 142 ? 20.476 -12.466 6.790 1.00 89.75 142 ALA A C 1
ATOM 961 O O . ALA A 1 142 ? 21.031 -13.557 6.686 1.00 89.75 142 ALA A O 1
ATOM 962 N N . SER A 1 143 ? 19.569 -12.208 7.734 1.00 88.50 143 SER A N 1
ATOM 963 C CA . SER A 1 143 ? 19.127 -13.150 8.766 1.00 88.50 143 SER A CA 1
ATOM 964 C C . SER A 1 143 ? 17.615 -13.336 8.699 1.00 88.50 143 SER A C 1
ATOM 966 O O . SER A 1 143 ? 16.902 -12.454 8.217 1.00 88.50 143 SER A O 1
ATOM 968 N N . ALA A 1 144 ? 17.124 -14.470 9.202 1.00 89.94 144 ALA A N 1
ATOM 969 C CA . ALA A 1 144 ? 15.694 -14.749 9.263 1.00 89.94 144 ALA A CA 1
ATOM 970 C C . ALA A 1 144 ? 14.953 -13.709 10.121 1.00 89.94 144 ALA A C 1
ATOM 972 O O . ALA A 1 144 ? 15.435 -13.305 11.180 1.00 89.94 144 ALA A O 1
ATOM 973 N N . VAL A 1 145 ? 13.765 -13.312 9.664 1.00 91.75 145 VAL A N 1
ATOM 974 C CA . VAL A 1 145 ? 12.856 -12.411 10.381 1.00 91.75 145 VAL A CA 1
ATOM 975 C C . VAL A 1 145 ? 11.631 -13.198 10.830 1.00 91.75 145 VAL A C 1
ATOM 977 O O . VAL A 1 145 ? 11.078 -13.985 10.063 1.00 91.75 145 VAL A O 1
ATOM 980 N N . THR A 1 146 ? 11.196 -12.968 12.068 1.00 91.00 146 THR A N 1
ATOM 981 C CA . THR A 1 146 ? 9.975 -13.562 12.620 1.00 91.00 146 THR A CA 1
ATOM 982 C C . THR A 1 146 ? 8.828 -12.568 12.513 1.00 91.00 146 THR A C 1
ATOM 984 O O . THR A 1 146 ? 8.924 -11.454 13.024 1.00 91.00 146 THR A O 1
ATOM 987 N N . LEU A 1 147 ? 7.732 -12.984 11.882 1.00 87.44 147 LEU A N 1
ATOM 988 C CA . LEU A 1 147 ? 6.484 -12.229 11.861 1.00 87.44 147 LEU A CA 1
ATOM 989 C C . LEU A 1 147 ? 5.610 -12.661 13.038 1.00 87.44 147 LEU A C 1
ATOM 991 O O . LEU A 1 147 ? 5.396 -13.855 13.252 1.00 87.44 147 LEU A O 1
ATOM 995 N N . THR A 1 148 ? 5.094 -11.693 13.789 1.00 86.75 148 THR A N 1
ATOM 996 C CA . THR A 1 148 ? 4.144 -11.924 14.879 1.00 86.75 148 THR A CA 1
ATOM 997 C C . THR A 1 148 ? 2.828 -11.226 14.570 1.00 86.75 148 THR A C 1
ATOM 999 O O . THR A 1 148 ? 2.807 -10.090 14.104 1.00 86.75 148 THR A O 1
ATOM 1002 N N . SER A 1 149 ? 1.720 -11.918 14.828 1.00 83.88 149 SER A N 1
ATOM 1003 C CA . SER A 1 149 ? 0.378 -11.341 14.778 1.00 83.88 149 SER A CA 1
ATOM 1004 C C . SER A 1 149 ? -0.221 -11.375 16.175 1.00 83.88 149 SER A C 1
ATOM 1006 O O . SER A 1 149 ? -0.166 -12.398 16.861 1.00 83.88 149 SER A O 1
ATOM 1008 N N . SER A 1 150 ? -0.765 -10.244 16.603 1.00 81.69 150 SER A N 1
ATOM 1009 C CA . SER A 1 150 ? -1.421 -10.084 17.895 1.00 81.69 150 SER A CA 1
ATOM 1010 C C . SER A 1 150 ? -2.593 -9.126 17.757 1.00 81.69 150 SER A C 1
ATOM 1012 O O . SER A 1 150 ? -2.567 -8.219 16.928 1.00 81.69 150 SER A O 1
ATOM 1014 N N . THR A 1 151 ? -3.598 -9.287 18.610 1.00 79.06 151 THR A N 1
ATOM 1015 C CA . THR A 1 151 ? -4.715 -8.346 18.703 1.00 79.06 151 THR A CA 1
ATOM 1016 C C . THR A 1 151 ? -4.212 -6.934 19.015 1.00 79.06 151 THR A C 1
ATOM 1018 O O . THR A 1 151 ? -3.469 -6.742 19.980 1.00 79.06 151 THR A O 1
ATOM 1021 N N . ASP A 1 152 ? -4.653 -5.934 18.245 1.00 79.88 152 ASP A N 1
ATOM 1022 C CA . ASP A 1 152 ? -4.412 -4.523 18.561 1.00 79.88 152 ASP A CA 1
ATOM 1023 C C . ASP A 1 152 ? -5.350 -4.065 19.681 1.00 79.88 152 ASP A C 1
ATOM 1025 O O . ASP A 1 152 ? -6.439 -3.521 19.470 1.00 79.88 152 ASP A O 1
ATOM 1029 N N . ALA A 1 153 ? -4.894 -4.310 20.904 1.00 74.19 153 ALA A N 1
ATOM 1030 C CA . ALA A 1 153 ? -5.624 -3.998 22.114 1.00 74.19 153 ALA A CA 1
ATOM 1031 C C . ALA A 1 153 ? -6.018 -2.516 22.233 1.00 74.19 153 ALA A C 1
ATOM 1033 O O . ALA A 1 153 ? -7.081 -2.176 22.759 1.00 74.19 153 ALA A O 1
ATOM 1034 N N . LYS A 1 154 ? -5.160 -1.631 21.722 1.00 73.62 154 LYS A N 1
ATOM 1035 C CA . LYS A 1 154 ? -5.321 -0.186 21.837 1.00 73.62 154 LYS A CA 1
ATOM 1036 C C . LYS A 1 154 ? -6.454 0.304 20.948 1.00 73.62 154 LYS A C 1
ATOM 1038 O O . LYS A 1 154 ? -7.352 0.977 21.446 1.00 73.62 154 LYS A O 1
ATOM 1043 N N . SER A 1 155 ? -6.434 -0.054 19.665 1.00 74.25 155 SER A N 1
ATOM 1044 C CA . SER A 1 155 ? -7.471 0.376 18.718 1.00 74.25 155 SER A CA 1
ATOM 1045 C C . SER A 1 155 ? -8.844 -0.167 19.105 1.00 74.25 155 SER A C 1
ATOM 1047 O O . SER A 1 155 ? -9.835 0.562 19.073 1.00 74.25 155 SER A O 1
ATOM 1049 N N . VAL A 1 156 ? -8.900 -1.423 19.557 1.00 75.19 156 VAL A N 1
ATOM 1050 C CA . VAL A 1 156 ? -10.136 -2.028 20.064 1.00 75.19 156 VAL A CA 1
ATOM 1051 C C . VAL A 1 156 ? -10.665 -1.261 21.287 1.00 75.19 156 VAL A C 1
ATOM 1053 O O . VAL A 1 156 ? -11.846 -0.913 21.325 1.00 75.19 156 VAL A O 1
ATOM 1056 N N . GLY A 1 157 ? -9.801 -0.928 22.253 1.00 72.69 157 GLY A N 1
ATOM 1057 C CA . GLY A 1 157 ? -10.179 -0.120 23.415 1.00 72.69 157 GLY A CA 1
ATOM 1058 C C . GLY A 1 157 ? -10.650 1.293 23.047 1.00 72.69 157 GLY A C 1
ATOM 1059 O O . GLY A 1 157 ? -11.659 1.763 23.572 1.00 72.69 157 GLY A O 1
ATOM 1060 N N . SER A 1 158 ? -9.973 1.962 22.107 1.00 77.81 158 SER A N 1
ATOM 1061 C CA . SER A 1 158 ? -10.368 3.290 21.617 1.00 77.81 158 SER A CA 1
ATOM 1062 C C . SER A 1 158 ? -11.735 3.282 20.930 1.00 77.81 158 SER A C 1
ATOM 1064 O O . SER A 1 158 ? -12.545 4.168 21.190 1.00 77.81 158 SER A O 1
ATOM 1066 N N . ASN A 1 159 ? -12.028 2.271 20.109 1.00 80.75 159 ASN A N 1
ATOM 1067 C CA . ASN A 1 159 ? -13.336 2.132 19.465 1.00 80.75 159 ASN A CA 1
ATOM 1068 C C . ASN A 1 159 ? -14.450 1.901 20.492 1.00 80.75 159 ASN A C 1
ATOM 1070 O O . ASN A 1 159 ? -15.524 2.493 20.386 1.00 80.75 159 ASN A O 1
ATOM 1074 N N . ALA A 1 160 ? -14.182 1.084 21.514 1.00 75.75 160 ALA A N 1
ATOM 1075 C CA . ALA A 1 160 ? -15.128 0.873 22.600 1.00 75.75 160 ALA A CA 1
ATOM 1076 C C . ALA A 1 160 ? -15.387 2.182 23.373 1.00 75.75 160 ALA A C 1
ATOM 1078 O O . ALA A 1 160 ? -16.543 2.538 23.585 1.00 75.75 160 ALA A O 1
ATOM 1079 N N . ALA A 1 161 ? -14.342 2.953 23.698 1.00 74.25 161 ALA A N 1
ATOM 1080 C CA . ALA A 1 161 ? -14.473 4.260 24.352 1.00 74.25 161 ALA A CA 1
ATOM 1081 C C . ALA A 1 161 ? -15.261 5.273 23.504 1.00 74.25 161 ALA A C 1
ATOM 1083 O O . ALA A 1 161 ? -16.077 6.024 24.037 1.00 74.25 161 ALA A O 1
ATOM 1084 N N . ALA A 1 162 ? -15.052 5.280 22.184 1.00 81.94 162 ALA A N 1
ATOM 1085 C CA . ALA A 1 162 ? -15.789 6.144 21.265 1.00 81.94 162 ALA A CA 1
ATOM 1086 C C . ALA A 1 162 ? -17.287 5.804 21.237 1.00 81.94 162 ALA A C 1
ATOM 1088 O O . ALA A 1 162 ? -18.123 6.707 21.269 1.00 81.94 162 ALA A O 1
ATOM 1089 N N . LEU A 1 163 ? -17.634 4.513 21.238 1.00 77.94 163 LEU A N 1
ATOM 1090 C CA . LEU A 1 163 ? -19.025 4.070 21.326 1.00 77.94 163 LEU A CA 1
ATOM 1091 C C . LEU A 1 163 ? -19.670 4.497 22.650 1.00 77.94 163 LEU A C 1
ATOM 1093 O O . LEU A 1 163 ? -20.778 5.028 22.650 1.00 77.94 163 LEU A O 1
ATOM 1097 N N . VAL A 1 164 ? -18.958 4.313 23.765 1.00 76.25 164 VAL A N 1
ATOM 1098 C CA . VAL A 1 164 ? -19.396 4.762 25.091 1.00 76.25 164 VAL A CA 1
ATOM 1099 C C . VAL A 1 164 ? -19.676 6.269 25.090 1.00 76.25 164 VAL A C 1
ATOM 1101 O O . VAL A 1 164 ? -20.762 6.688 25.480 1.00 76.25 164 VAL A O 1
ATOM 1104 N N . ALA A 1 165 ? -18.748 7.080 24.576 1.00 77.31 165 ALA A N 1
ATOM 1105 C CA . ALA A 1 165 ? -18.917 8.528 24.479 1.00 77.31 165 ALA A CA 1
ATOM 1106 C C . ALA A 1 165 ? -20.125 8.931 23.613 1.00 77.31 165 ALA A C 1
ATOM 1108 O O . ALA A 1 165 ? -20.855 9.853 23.976 1.00 77.31 165 ALA A O 1
ATOM 1109 N N . ALA A 1 166 ? -20.371 8.232 22.500 1.00 82.31 166 ALA A N 1
ATOM 1110 C CA . ALA A 1 166 ? -21.529 8.484 21.645 1.00 82.31 166 ALA A CA 1
ATOM 1111 C C . ALA A 1 166 ? -22.856 8.182 22.365 1.00 82.31 166 ALA A C 1
ATOM 1113 O O . ALA A 1 166 ? -23.790 8.981 22.297 1.00 82.31 166 ALA A O 1
ATOM 1114 N N . VAL A 1 167 ? -22.932 7.071 23.109 1.00 75.62 167 VAL A N 1
ATOM 1115 C CA . VAL A 1 167 ? -24.107 6.750 23.939 1.00 75.62 167 VAL A CA 1
ATOM 1116 C C . VAL A 1 167 ? -24.315 7.821 25.012 1.00 75.62 167 VAL A C 1
ATOM 1118 O O . VAL A 1 167 ? -25.436 8.303 25.169 1.00 75.62 167 VAL A O 1
ATOM 1121 N N . THR A 1 168 ? -23.249 8.260 25.691 1.00 76.12 168 THR A N 1
ATOM 1122 C CA . THR A 1 168 ? -23.315 9.351 26.678 1.00 76.12 168 THR A CA 1
ATOM 1123 C C . THR A 1 168 ? -23.883 10.629 26.071 1.00 76.12 168 THR A C 1
ATOM 1125 O O . THR A 1 168 ? -24.777 11.238 26.653 1.00 76.12 168 THR A O 1
ATOM 1128 N N . GLN A 1 169 ? -23.411 11.026 24.886 1.00 83.69 169 GLN A N 1
ATOM 1129 C CA . GLN A 1 169 ? -23.893 12.227 24.198 1.00 83.69 169 GLN A CA 1
ATOM 1130 C C . GLN A 1 169 ? -25.385 12.137 23.856 1.00 83.69 169 GLN A C 1
ATOM 1132 O O . GLN A 1 169 ? -26.116 13.107 24.051 1.00 83.69 169 GLN A O 1
ATOM 1137 N N . ILE A 1 170 ? -25.854 10.975 23.391 1.00 83.06 170 ILE A N 1
ATOM 1138 C CA . ILE A 1 170 ? -27.273 10.748 23.083 1.00 83.06 170 ILE A CA 1
ATOM 1139 C C . ILE A 1 170 ? -28.127 10.843 24.351 1.00 83.06 170 ILE A C 1
ATOM 1141 O O . ILE A 1 170 ? -29.153 11.523 24.344 1.00 83.06 170 ILE A O 1
ATOM 1145 N N . VAL A 1 171 ? -27.703 10.202 25.444 1.00 78.25 171 VAL A N 1
ATOM 1146 C CA . VAL A 1 171 ? -28.430 10.251 26.722 1.00 78.25 171 VAL A CA 1
ATOM 1147 C C . VAL A 1 171 ? -28.494 11.681 27.253 1.00 78.25 171 VAL A C 1
ATOM 1149 O O . VAL A 1 171 ? -29.583 12.161 27.554 1.00 78.25 171 VAL A O 1
ATOM 1152 N N . GLN A 1 172 ? -27.368 12.398 27.280 1.00 80.69 172 GLN A N 1
ATOM 1153 C CA . GLN A 1 172 ? -27.315 13.797 27.718 1.00 80.69 172 GLN A CA 1
ATOM 1154 C C . GLN A 1 172 ? -28.201 14.711 26.864 1.00 80.69 172 GLN A C 1
ATOM 1156 O O . GLN A 1 172 ? -28.863 15.610 27.391 1.00 80.69 172 GLN A O 1
ATOM 1161 N N . PHE A 1 173 ? -28.238 14.476 25.550 1.00 86.06 173 PHE A N 1
ATOM 1162 C CA . PHE A 1 173 ? -29.103 15.209 24.634 1.00 86.06 173 PHE A CA 1
ATOM 1163 C C . PHE A 1 173 ? -30.585 14.950 24.926 1.00 86.06 173 PHE A C 1
ATOM 1165 O O . PHE A 1 173 ? -31.355 15.905 25.037 1.00 86.06 173 PHE A O 1
ATOM 1172 N N . ILE A 1 174 ? -30.984 13.687 25.109 1.00 82.75 174 ILE A N 1
ATOM 1173 C CA . ILE A 1 174 ? -32.357 13.329 25.491 1.00 82.75 174 ILE A CA 1
ATOM 1174 C C . ILE A 1 174 ? -32.711 13.955 26.839 1.00 82.75 174 ILE A C 1
ATOM 1176 O O . ILE A 1 174 ? -33.764 14.577 26.956 1.00 82.75 174 ILE A O 1
ATOM 1180 N N . ASP A 1 175 ? -31.839 13.842 27.840 1.00 79.56 175 ASP A N 1
ATOM 1181 C CA . ASP A 1 175 ? -32.079 14.356 29.188 1.00 79.56 175 ASP A CA 1
ATOM 1182 C C . ASP A 1 175 ? -32.259 15.873 29.216 1.00 79.56 175 ASP A C 1
ATOM 1184 O O . ASP A 1 175 ? -33.199 16.369 29.837 1.00 79.56 175 ASP A O 1
ATOM 1188 N N . THR A 1 176 ? -31.406 16.603 28.497 1.00 83.62 176 THR A N 1
ATOM 1189 C CA . THR A 1 176 ? -31.461 18.070 28.410 1.00 83.62 176 THR A CA 1
ATOM 1190 C C . THR A 1 176 ? -32.740 18.553 27.725 1.00 83.62 176 THR A C 1
ATOM 1192 O O . THR A 1 176 ? -33.296 19.580 28.103 1.00 83.62 176 THR A O 1
ATOM 1195 N N . ASN A 1 177 ? -33.228 17.815 26.728 1.00 85.00 177 ASN A N 1
ATOM 1196 C CA . ASN A 1 177 ? -34.432 18.167 25.973 1.00 85.00 177 ASN A CA 1
ATOM 1197 C C . ASN A 1 177 ? -35.728 17.604 26.591 1.00 85.00 177 ASN A C 1
ATOM 1199 O O . ASN A 1 177 ? -36.818 18.006 26.190 1.00 85.00 177 ASN A O 1
ATOM 1203 N N . SER A 1 178 ? -35.630 16.702 27.575 1.00 81.81 178 SER A N 1
ATOM 1204 C CA . SER A 1 178 ? -36.781 16.113 28.283 1.00 81.81 178 SER A CA 1
ATOM 1205 C C . SER A 1 178 ? -37.123 16.816 29.603 1.00 81.81 178 SER A C 1
ATOM 1207 O O . SER A 1 178 ? -38.135 16.479 30.214 1.00 81.81 178 SER A O 1
ATOM 1209 N N . LYS A 1 179 ? -36.293 17.759 30.070 1.00 81.69 179 LYS A N 1
ATOM 1210 C CA . LYS A 1 179 ? -36.513 18.530 31.306 1.00 81.69 179 LYS A CA 1
ATOM 1211 C C . LYS A 1 179 ? -36.829 19.990 30.977 1.00 81.69 179 LYS A C 1
ATOM 1213 O O . LYS A 1 179 ? -36.163 20.589 30.133 1.00 81.69 179 LYS A O 1
ATOM 1218 N N . ASP A 1 180 ? -37.824 20.563 31.654 1.00 82.56 180 ASP A N 1
ATOM 1219 C CA . ASP A 1 180 ? -38.087 22.001 31.573 1.00 82.56 180 ASP A CA 1
ATOM 1220 C C . ASP A 1 180 ? -36.858 22.772 32.066 1.00 82.56 180 ASP A C 1
ATOM 1222 O O . ASP A 1 180 ? -36.264 22.438 33.095 1.00 82.56 180 ASP A O 1
ATOM 1226 N N . GLN A 1 181 ? -36.467 23.813 31.335 1.00 80.50 181 GLN A N 1
ATOM 1227 C CA . GLN A 1 181 ? -35.323 24.639 31.702 1.00 80.50 181 GLN A CA 1
ATOM 1228 C C . GLN A 1 181 ? -35.803 25.920 32.373 1.00 80.50 181 GLN A C 1
ATOM 1230 O O . GLN A 1 181 ? -36.363 26.804 31.728 1.00 80.50 181 GLN A O 1
ATOM 1235 N N . THR A 1 182 ? -35.557 26.041 33.673 1.00 84.50 182 THR A N 1
ATOM 1236 C CA . THR A 1 182 ? -35.847 27.255 34.441 1.00 84.50 182 THR A CA 1
ATOM 1237 C C . THR A 1 182 ? -34.602 28.128 34.547 1.00 84.50 182 THR A C 1
ATOM 1239 O O . THR A 1 182 ? -33.561 27.674 35.023 1.00 84.50 182 THR A O 1
ATOM 1242 N N . LYS A 1 183 ? -34.708 29.399 34.162 1.00 84.81 183 LYS A N 1
ATOM 1243 C CA . LYS A 1 183 ? -33.658 30.407 34.328 1.00 84.81 183 LYS A CA 1
ATOM 1244 C C . LYS A 1 183 ? -34.158 31.547 35.205 1.00 84.81 183 LYS A C 1
ATOM 1246 O O . LYS A 1 183 ? -35.179 32.157 34.900 1.00 84.81 183 LYS A O 1
ATOM 1251 N N . THR A 1 184 ? -33.410 31.870 36.255 1.00 88.06 184 THR A N 1
ATOM 1252 C CA . THR A 1 184 ? -33.626 33.098 37.030 1.00 88.06 184 THR A CA 1
ATOM 1253 C C . THR A 1 184 ? -32.943 34.262 36.318 1.00 88.06 184 THR A C 1
ATOM 1255 O O . THR A 1 184 ? -31.743 34.220 36.038 1.00 88.06 184 THR A O 1
ATOM 1258 N N . ASN A 1 185 ? -33.717 35.285 35.983 1.00 84.88 185 ASN A N 1
ATOM 1259 C CA . ASN A 1 185 ? -33.258 36.514 35.358 1.00 84.88 185 ASN A CA 1
ATOM 1260 C C . ASN A 1 185 ? -32.584 37.429 36.390 1.00 84.88 185 ASN A C 1
ATOM 1262 O O . ASN A 1 185 ? -32.751 37.271 37.600 1.00 84.88 185 ASN A O 1
ATOM 1266 N N . ALA A 1 186 ? -31.828 38.419 35.910 1.00 84.62 186 ALA A N 1
ATOM 1267 C CA . ALA A 1 186 ? -31.116 39.368 36.771 1.00 84.62 186 ALA A CA 1
ATOM 1268 C C . ALA A 1 186 ? -32.051 40.231 37.646 1.00 84.62 186 ALA A C 1
ATOM 1270 O O . ALA A 1 186 ? -31.610 40.776 38.653 1.00 84.62 186 ALA A O 1
ATOM 1271 N N . ASP A 1 187 ? -33.330 40.334 37.281 1.00 86.12 187 ASP A N 1
ATOM 1272 C CA . ASP A 1 187 ? -34.380 41.030 38.034 1.00 86.12 187 ASP A CA 1
ATOM 1273 C C . ASP A 1 187 ? -35.089 40.137 39.075 1.00 86.12 187 ASP A C 1
ATOM 1275 O O . ASP A 1 187 ? -36.033 40.578 39.727 1.00 86.12 187 ASP A O 1
ATOM 1279 N N . GLY A 1 188 ? -34.650 38.883 39.239 1.00 84.38 188 GLY A N 1
ATOM 1280 C CA . GLY A 1 188 ? -35.246 37.912 40.158 1.00 84.38 188 GLY A CA 1
ATOM 1281 C C . GLY A 1 188 ? -36.470 37.171 39.607 1.00 84.38 188 GLY A C 1
ATOM 1282 O O . GLY A 1 188 ? -36.979 36.277 40.282 1.00 84.38 188 GLY A O 1
ATOM 1283 N N . SER A 1 189 ? -36.930 37.482 38.390 1.00 85.75 189 SER A N 1
ATOM 1284 C CA . SER A 1 189 ? -38.004 36.732 37.727 1.00 85.75 189 SER A CA 1
ATOM 1285 C C . SER A 1 189 ? -37.511 35.378 37.202 1.00 85.75 189 SER A C 1
ATOM 1287 O O . SER A 1 189 ? -36.332 35.205 36.895 1.00 85.75 189 SER A O 1
ATOM 1289 N N . THR A 1 190 ? -38.398 34.388 37.092 1.00 89.81 190 THR A N 1
ATOM 1290 C CA . THR A 1 190 ? -38.065 33.059 36.553 1.00 89.81 190 THR A CA 1
ATOM 1291 C C . THR A 1 190 ? -38.682 32.889 35.170 1.00 89.81 190 THR A C 1
ATOM 1293 O O . THR A 1 190 ? -39.887 33.051 35.002 1.00 89.81 190 THR A O 1
ATOM 1296 N N . THR A 1 191 ? -37.868 32.538 34.176 1.00 85.56 191 THR A N 1
ATOM 1297 C CA . THR A 1 191 ? -38.333 32.142 32.840 1.00 85.56 191 THR A CA 1
ATOM 1298 C C . THR A 1 191 ? -38.225 30.630 32.714 1.00 85.56 191 THR A C 1
ATOM 1300 O O . THR A 1 191 ? -37.169 30.074 33.006 1.00 85.56 191 THR A O 1
ATOM 1303 N N . THR A 1 192 ? -39.297 29.968 32.282 1.00 87.06 192 THR A N 1
ATOM 1304 C CA . THR A 1 192 ? -39.305 28.518 32.040 1.00 87.06 192 THR A CA 1
ATOM 1305 C C . THR A 1 192 ? -39.412 28.260 30.546 1.00 87.06 192 THR A C 1
ATOM 1307 O O . THR A 1 192 ? -40.362 28.714 29.911 1.00 87.06 192 THR A O 1
ATOM 1310 N N . THR A 1 193 ? -38.451 27.528 29.995 1.00 82.75 193 THR A N 1
ATOM 1311 C CA . THR A 1 193 ? -38.512 26.982 28.641 1.00 82.75 193 THR A CA 1
ATOM 1312 C C . THR A 1 193 ? -39.028 25.547 28.737 1.00 82.75 193 THR A C 1
ATOM 1314 O O . THR A 1 193 ? -38.342 24.721 29.346 1.00 82.75 193 THR A O 1
ATOM 1317 N N . PRO A 1 194 ? -40.207 25.234 28.169 1.00 80.06 194 PRO A N 1
ATOM 1318 C CA . PRO A 1 194 ? -40.736 23.875 28.170 1.00 80.06 194 PRO A CA 1
ATOM 1319 C C . PRO A 1 194 ? -39.788 22.896 27.475 1.00 80.06 194 PRO A C 1
ATOM 1321 O O . PRO A 1 194 ? -39.154 23.246 26.474 1.00 80.06 194 PRO A O 1
ATOM 1324 N N . ALA A 1 195 ? -39.716 21.668 27.978 1.00 84.25 195 ALA A N 1
ATOM 1325 C CA . ALA A 1 195 ? -38.968 20.591 27.344 1.00 84.25 195 ALA A CA 1
ATOM 1326 C C . ALA A 1 195 ? -39.484 20.303 25.926 1.00 84.25 195 ALA A C 1
ATOM 1328 O O . ALA A 1 195 ? -40.673 20.073 25.704 1.00 84.25 195 ALA A O 1
ATOM 1329 N N . SER A 1 196 ? -38.568 20.259 24.960 1.00 84.81 196 SER A N 1
ATOM 1330 C CA . SER A 1 196 ? -38.865 19.977 23.552 1.00 84.81 196 SER A CA 1
ATOM 1331 C C . SER A 1 196 ? -39.286 18.524 23.309 1.00 84.81 196 SER A C 1
ATOM 1333 O O . SER A 1 196 ? -40.004 18.258 22.349 1.00 84.81 196 SER A O 1
ATOM 1335 N N . PHE A 1 197 ? -38.878 17.592 24.178 1.00 86.00 197 PHE A N 1
ATOM 1336 C CA . PHE A 1 197 ? -39.275 16.178 24.140 1.00 86.00 197 PHE A CA 1
ATOM 1337 C C . PHE A 1 197 ? -40.346 15.819 25.180 1.00 86.00 197 PHE A C 1
ATOM 1339 O O . PHE A 1 197 ? -40.659 14.639 25.358 1.00 86.00 197 PHE A O 1
ATOM 1346 N N . ALA A 1 198 ? -40.926 16.804 25.877 1.00 79.56 198 ALA A N 1
ATOM 1347 C CA . ALA A 1 198 ? -41.977 16.545 26.856 1.00 79.56 198 ALA A CA 1
ATOM 1348 C C . ALA A 1 198 ? -43.177 15.841 26.203 1.00 79.56 198 ALA A C 1
ATOM 1350 O O . ALA A 1 198 ? -43.789 16.354 25.268 1.00 79.56 198 ALA A O 1
ATOM 1351 N N . GLY A 1 199 ? -43.524 14.656 26.712 1.00 78.94 199 GLY A N 1
ATOM 1352 C CA . GLY A 1 199 ? -44.656 13.869 26.216 1.00 78.94 199 GLY A CA 1
ATOM 1353 C C . GLY A 1 199 ? -44.400 13.104 24.911 1.00 78.94 199 GLY A C 1
ATOM 1354 O O . GLY A 1 199 ? -45.312 12.430 24.431 1.00 78.94 199 GLY A O 1
ATOM 1355 N N . ASP A 1 200 ? -43.186 13.142 24.349 1.00 86.06 200 ASP A N 1
ATOM 1356 C CA . ASP A 1 200 ? -42.852 12.330 23.178 1.00 86.06 200 ASP A CA 1
ATOM 1357 C C . ASP A 1 200 ? -42.683 10.853 23.580 1.00 86.06 200 ASP A C 1
ATOM 1359 O O . ASP A 1 200 ? -41.725 10.445 24.250 1.00 86.06 200 ASP A O 1
ATOM 1363 N N . SER A 1 201 ? -43.650 10.030 23.172 1.00 86.50 201 SER A N 1
ATOM 1364 C CA . SER A 1 201 ? -43.665 8.592 23.466 1.00 86.50 201 SER A CA 1
ATOM 1365 C C . SER A 1 201 ? -42.541 7.806 22.776 1.00 86.50 201 SER A C 1
ATOM 1367 O O . SER A 1 201 ? -42.092 6.795 23.318 1.00 86.50 201 SER A O 1
ATOM 1369 N N . THR A 1 202 ? -42.035 8.281 21.635 1.00 86.69 202 THR A N 1
ATOM 1370 C CA . THR A 1 202 ? -40.941 7.644 20.889 1.00 86.69 202 THR A CA 1
ATOM 1371 C C . THR A 1 202 ? -39.615 7.866 21.608 1.00 86.69 202 THR A C 1
ATOM 1373 O O . THR A 1 202 ? -38.872 6.912 21.845 1.00 86.69 202 THR A O 1
ATOM 1376 N N . ILE A 1 203 ? -39.348 9.104 22.035 1.00 85.94 203 ILE A N 1
ATOM 1377 C CA . ILE A 1 203 ? -38.165 9.445 22.839 1.00 85.94 203 ILE A CA 1
ATOM 1378 C C . ILE A 1 203 ? -38.210 8.728 24.192 1.00 85.94 203 ILE A C 1
ATOM 1380 O O . ILE A 1 203 ? -37.200 8.182 24.639 1.00 85.94 203 ILE A O 1
ATOM 1384 N N . SER A 1 204 ? -39.391 8.649 24.810 1.00 82.12 204 SER A N 1
ATOM 1385 C CA . SER A 1 204 ? -39.587 7.928 26.074 1.00 82.12 204 SER A CA 1
ATOM 1386 C C . SER A 1 204 ? -39.307 6.425 25.935 1.00 82.12 204 SER A C 1
ATOM 1388 O O . SER A 1 204 ? -38.610 5.845 26.771 1.00 82.12 204 SER A O 1
ATOM 1390 N N . ALA A 1 205 ? -39.790 5.789 24.861 1.00 85.12 205 ALA A N 1
ATOM 1391 C CA . ALA A 1 205 ? -39.532 4.377 24.580 1.00 85.12 205 ALA A CA 1
ATOM 1392 C C . ALA A 1 205 ? -38.047 4.105 24.292 1.00 85.12 205 ALA A C 1
ATOM 1394 O O . ALA A 1 205 ? -37.481 3.135 24.802 1.00 85.12 205 ALA A O 1
ATOM 1395 N N . PHE A 1 206 ? -37.395 4.980 23.522 1.00 85.06 206 PHE A N 1
ATOM 1396 C CA . PHE A 1 206 ? -35.969 4.872 23.222 1.00 85.06 206 PHE A CA 1
ATOM 1397 C C . PHE A 1 206 ? -35.103 5.038 24.478 1.00 85.06 206 PHE A C 1
ATOM 1399 O O . PHE A 1 206 ? -34.214 4.227 24.736 1.00 85.06 206 PHE A O 1
ATOM 1406 N N . ARG A 1 207 ? -35.418 6.018 25.334 1.00 81.00 207 ARG A N 1
ATOM 1407 C CA . ARG A 1 207 ? -34.753 6.198 26.631 1.00 81.00 207 ARG A CA 1
ATOM 1408 C C . ARG A 1 207 ? -34.866 4.947 27.506 1.00 81.00 207 ARG A C 1
ATOM 1410 O O . ARG A 1 207 ? -33.881 4.531 28.112 1.00 81.00 207 ARG A O 1
ATOM 1417 N N . PHE A 1 208 ? -36.043 4.324 27.550 1.00 83.62 208 PHE A N 1
ATOM 1418 C CA . PHE A 1 208 ? -36.252 3.093 28.312 1.00 83.62 208 PHE A CA 1
ATOM 1419 C C . PHE A 1 208 ? -35.411 1.919 27.782 1.00 83.62 208 PHE A C 1
ATOM 1421 O O . PHE A 1 208 ? -34.847 1.167 28.578 1.00 83.62 208 PHE A O 1
ATOM 1428 N N . GLN A 1 209 ? -35.276 1.784 26.457 1.00 86.44 209 GLN A N 1
ATOM 1429 C CA . GLN A 1 209 ? -34.405 0.780 25.830 1.00 86.44 209 GLN A CA 1
ATOM 1430 C C . GLN A 1 209 ? -32.941 0.967 26.248 1.00 86.44 209 GLN A C 1
ATOM 1432 O O . GLN A 1 209 ? -32.302 0.005 26.675 1.00 86.44 209 GLN A O 1
ATOM 1437 N N . ILE A 1 210 ? -32.433 2.205 26.207 1.00 82.75 210 ILE A N 1
ATOM 1438 C CA . ILE A 1 210 ? -31.058 2.508 26.627 1.00 82.75 210 ILE A CA 1
ATOM 1439 C C . ILE A 1 210 ? -30.865 2.179 28.109 1.00 82.75 210 ILE A C 1
ATOM 1441 O O . ILE A 1 210 ? -29.931 1.453 28.441 1.00 82.75 210 ILE A O 1
ATOM 1445 N N . ILE A 1 211 ? -31.755 2.651 28.993 1.00 83.25 211 ILE A N 1
ATOM 1446 C CA . ILE A 1 211 ? -31.680 2.371 30.438 1.00 83.25 211 ILE A CA 1
ATOM 1447 C C . ILE A 1 211 ? -31.630 0.864 30.684 1.00 83.25 211 ILE A C 1
ATOM 1449 O O . ILE A 1 211 ? -30.732 0.384 31.369 1.00 83.25 211 ILE A O 1
ATOM 1453 N N . LYS A 1 212 ? -32.538 0.104 30.064 1.00 86.19 212 LYS A N 1
ATOM 1454 C CA . LYS A 1 212 ? -32.574 -1.355 30.182 1.00 86.19 212 LYS A CA 1
ATOM 1455 C C . LYS A 1 212 ? -31.280 -2.005 29.685 1.00 86.19 212 LYS A C 1
ATOM 1457 O O . LYS A 1 212 ? -30.813 -2.969 30.290 1.00 86.19 212 LYS A O 1
ATOM 1462 N N . ALA A 1 213 ? -30.703 -1.503 28.596 1.00 85.31 213 ALA A N 1
ATOM 1463 C CA . ALA A 1 213 ? -29.470 -2.035 28.032 1.00 85.31 213 ALA A CA 1
ATOM 1464 C C . ALA A 1 213 ? -28.267 -1.840 28.964 1.00 85.31 213 ALA A C 1
ATOM 1466 O O . ALA A 1 213 ? -27.510 -2.797 29.171 1.00 85.31 213 ALA A O 1
ATOM 1467 N N . VAL A 1 214 ? -28.125 -0.638 29.538 1.00 82.31 214 VAL A N 1
ATOM 1468 C CA . VAL A 1 214 ? -26.986 -0.260 30.392 1.00 82.31 214 VAL A CA 1
ATOM 1469 C C . VAL A 1 214 ? -27.141 -0.680 31.849 1.00 82.31 214 VAL A C 1
ATOM 1471 O O . VAL A 1 214 ? -26.140 -0.752 32.547 1.00 82.31 214 VAL A O 1
ATOM 1474 N N . SER A 1 215 ? -28.360 -0.949 32.328 1.00 84.25 215 SER A N 1
ATOM 1475 C CA . SER A 1 215 ? -28.602 -1.357 33.718 1.00 84.25 215 SER A CA 1
ATOM 1476 C C . SER A 1 215 ? -28.656 -2.874 33.894 1.00 84.25 215 SER A C 1
ATOM 1478 O O . SER A 1 215 ? -28.498 -3.376 35.007 1.00 84.25 215 SER A O 1
ATOM 1480 N N . ALA A 1 216 ? -28.906 -3.625 32.817 1.00 88.25 216 ALA A N 1
ATOM 1481 C CA . ALA A 1 216 ? -29.015 -5.074 32.891 1.00 88.25 216 ALA A CA 1
ATOM 1482 C C . ALA A 1 216 ? -27.635 -5.731 33.097 1.00 88.25 216 ALA A C 1
ATOM 1484 O O . ALA A 1 216 ? -26.686 -5.392 32.380 1.00 88.25 216 ALA A O 1
ATOM 1485 N N . PRO A 1 217 ? -27.515 -6.723 34.000 1.00 89.44 217 PRO A N 1
ATOM 1486 C CA . PRO A 1 217 ? -26.250 -7.405 34.248 1.00 89.44 217 PRO A CA 1
ATOM 1487 C C . PRO A 1 217 ? -25.636 -8.022 32.983 1.00 89.44 217 PRO A C 1
ATOM 1489 O O . PRO A 1 217 ? -26.341 -8.424 32.052 1.00 89.44 217 PRO A O 1
ATOM 1492 N N . LEU A 1 218 ? -24.311 -8.094 32.954 1.00 88.38 218 LEU A N 1
ATOM 1493 C CA . LEU A 1 218 ? -23.489 -8.479 31.807 1.00 88.38 218 LEU A CA 1
ATOM 1494 C C . LEU A 1 218 ? -22.831 -9.846 32.017 1.00 88.38 218 LEU A C 1
ATOM 1496 O O . LEU A 1 218 ? -22.814 -10.397 33.123 1.00 88.38 218 LEU A O 1
ATOM 1500 N N . GLY A 1 219 ? -22.263 -10.372 30.932 1.00 83.81 219 GLY A N 1
ATOM 1501 C CA . GLY A 1 219 ? -21.532 -11.635 30.916 1.00 83.81 219 GLY A CA 1
ATOM 1502 C C . GLY A 1 219 ? -22.432 -12.872 30.870 1.00 83.81 219 GLY A C 1
ATOM 1503 O O . GLY A 1 219 ? -23.661 -12.801 30.975 1.00 83.81 219 GLY A O 1
ATOM 1504 N N . ALA A 1 220 ? -21.800 -14.035 30.697 1.00 67.25 220 ALA A N 1
ATOM 1505 C CA . ALA A 1 220 ? -22.487 -15.320 30.732 1.00 67.25 220 ALA A CA 1
ATOM 1506 C C . ALA A 1 220 ? -23.043 -15.564 32.146 1.00 67.25 220 ALA A C 1
ATOM 1508 O O . ALA A 1 220 ? -22.288 -15.643 33.111 1.00 67.25 220 ALA A O 1
ATOM 1509 N N . GLY A 1 221 ? -24.370 -15.638 32.267 1.00 75.31 221 GLY A N 1
ATOM 1510 C CA . GLY A 1 221 ? -25.062 -15.811 33.549 1.00 75.31 221 GLY A CA 1
ATOM 1511 C C . GLY A 1 221 ? -25.525 -14.519 34.229 1.00 75.31 221 GLY A C 1
ATOM 1512 O O . GLY A 1 221 ? -26.087 -14.609 35.315 1.00 75.31 221 GLY A O 1
ATOM 1513 N N . ALA A 1 222 ? -25.350 -13.345 33.602 1.00 80.50 222 ALA A N 1
ATOM 1514 C CA . ALA A 1 222 ? -25.891 -12.073 34.097 1.00 80.50 222 ALA A CA 1
ATOM 1515 C C . ALA A 1 222 ? -25.434 -11.730 35.536 1.00 80.50 222 ALA A C 1
ATOM 1517 O O . ALA A 1 222 ? -26.226 -11.303 36.375 1.00 80.50 222 ALA A O 1
ATOM 1518 N N . THR A 1 223 ? -24.145 -11.925 35.824 1.00 84.44 223 THR A N 1
ATOM 1519 C CA . THR A 1 223 ? -23.555 -11.720 37.161 1.00 84.44 223 THR A CA 1
ATOM 1520 C C . THR A 1 223 ? -22.702 -10.459 37.269 1.00 84.44 223 THR A C 1
ATOM 1522 O O . THR A 1 223 ? -22.361 -10.045 38.376 1.00 84.44 223 THR A O 1
ATOM 1525 N N . VAL A 1 224 ? -22.337 -9.834 36.145 1.00 87.31 224 VAL A N 1
ATOM 1526 C CA . VAL A 1 224 ? -21.417 -8.692 36.141 1.00 87.31 224 VAL A CA 1
ATOM 1527 C C . VAL A 1 224 ? -22.198 -7.384 36.110 1.00 87.31 224 VAL A C 1
ATOM 1529 O O . VAL A 1 224 ? -22.974 -7.137 35.191 1.00 87.31 224 VAL A O 1
ATOM 1532 N N . SER A 1 225 ? -21.977 -6.523 37.102 1.00 88.75 225 SER A N 1
ATOM 1533 C CA . SER A 1 225 ? -22.564 -5.181 37.107 1.00 88.75 225 SER A CA 1
ATOM 1534 C C . SER A 1 225 ? -21.956 -4.309 35.994 1.00 88.75 225 SER A C 1
ATOM 1536 O O . SER A 1 225 ? -20.726 -4.246 35.899 1.00 88.75 225 SER A O 1
ATOM 1538 N N . PRO A 1 226 ? -22.772 -3.585 35.204 1.00 87.62 226 PRO A N 1
ATOM 1539 C CA . PRO A 1 226 ? -22.303 -2.581 34.243 1.00 87.62 226 PRO A CA 1
ATOM 1540 C C . PRO A 1 226 ? -21.409 -1.493 34.855 1.00 87.62 226 PRO A C 1
ATOM 1542 O O . PRO A 1 226 ? -20.504 -0.997 34.182 1.00 87.62 226 PRO A O 1
ATOM 1545 N N . ALA A 1 227 ? -21.568 -1.205 36.153 1.00 86.81 227 ALA A N 1
ATOM 1546 C CA . ALA A 1 227 ? -20.737 -0.242 36.878 1.00 86.81 227 ALA A CA 1
ATOM 1547 C C . ALA A 1 227 ? -19.251 -0.638 36.904 1.00 86.81 227 ALA A C 1
ATOM 1549 O O . ALA A 1 227 ? -18.383 0.228 36.966 1.00 86.81 227 ALA A O 1
ATOM 1550 N N . ARG A 1 228 ? -18.932 -1.937 36.769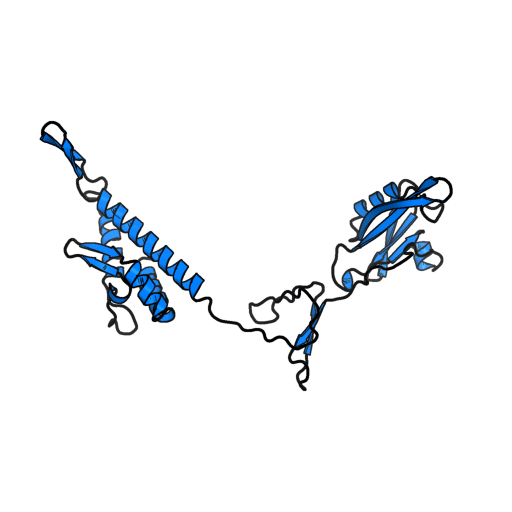 1.00 86.38 228 ARG A N 1
ATOM 1551 C CA . ARG A 1 228 ? -17.547 -2.422 36.617 1.00 86.38 228 ARG A CA 1
ATOM 1552 C C . ARG A 1 228 ? -16.853 -1.832 35.386 1.00 86.38 228 ARG A C 1
ATOM 1554 O O . ARG A 1 228 ? -15.634 -1.705 35.379 1.00 86.38 228 ARG A O 1
ATOM 1561 N N . TYR A 1 229 ? -17.628 -1.494 34.362 1.00 85.56 229 TYR A N 1
ATOM 1562 C CA . TYR A 1 229 ? -17.161 -0.897 33.116 1.00 85.56 229 TYR A CA 1
ATOM 1563 C C . TYR A 1 229 ? -17.516 0.595 33.041 1.00 85.56 229 TYR A C 1
ATOM 1565 O O . TYR A 1 229 ? -17.554 1.161 31.958 1.00 85.56 229 TYR A O 1
ATOM 1573 N N . GLY A 1 230 ? -17.803 1.233 34.179 1.00 82.62 230 GLY A N 1
ATOM 1574 C CA . GLY A 1 230 ? -18.079 2.665 34.240 1.00 82.62 230 GLY A CA 1
ATOM 1575 C C . GLY A 1 230 ? -19.486 3.079 33.808 1.00 82.62 230 GLY A C 1
ATOM 1576 O O . GLY A 1 230 ? -19.700 4.267 33.626 1.00 82.62 230 GLY A O 1
ATOM 1577 N N . PHE A 1 231 ? -20.449 2.163 33.662 1.00 84.25 231 PHE A N 1
ATOM 1578 C CA . PHE A 1 231 ? -21.847 2.518 33.377 1.00 84.25 231 PHE A CA 1
ATOM 1579 C C . PHE A 1 231 ? -22.703 2.437 34.641 1.00 84.25 231 PHE A C 1
ATOM 1581 O O . PHE A 1 231 ? -22.891 1.350 35.191 1.00 84.25 231 PHE A O 1
ATOM 1588 N N . THR A 1 232 ? -23.263 3.562 35.077 1.00 85.50 232 THR A N 1
ATOM 1589 C CA . THR A 1 232 ? -24.079 3.641 36.295 1.00 85.50 232 THR A CA 1
ATOM 1590 C C . THR A 1 232 ? -25.451 4.222 35.981 1.00 85.50 232 THR A C 1
ATOM 1592 O O . THR A 1 232 ? -25.561 5.215 35.274 1.00 85.50 232 THR A O 1
ATOM 1595 N N . LEU A 1 233 ? -26.510 3.606 36.510 1.00 83.69 233 LEU A N 1
ATOM 1596 C CA . LEU A 1 233 ? -27.861 4.169 36.492 1.00 83.69 233 LEU A CA 1
ATOM 1597 C C . LEU A 1 233 ? -28.104 4.905 37.812 1.00 83.69 233 LEU A C 1
ATOM 1599 O O . LEU A 1 233 ? -28.035 4.294 38.880 1.00 83.69 233 LEU A O 1
ATOM 1603 N N . ASN A 1 234 ? -28.419 6.192 37.731 1.00 81.25 234 ASN A N 1
ATOM 1604 C CA . ASN A 1 234 ? -28.723 7.019 38.889 1.00 81.25 234 ASN A CA 1
ATOM 1605 C C . ASN A 1 234 ? -30.183 6.863 39.344 1.00 81.25 234 ASN A C 1
ATOM 1607 O O . ASN A 1 234 ? -31.051 6.498 38.545 1.00 81.25 234 ASN A O 1
ATOM 1611 N N . PRO A 1 235 ? -30.497 7.195 40.613 1.00 78.50 235 PRO A N 1
ATOM 1612 C CA . PRO A 1 235 ? -31.863 7.128 41.140 1.00 78.50 235 PRO A CA 1
ATOM 1613 C C . PRO A 1 235 ? -32.882 7.993 40.385 1.00 78.50 235 PRO A C 1
ATOM 1615 O O . PRO A 1 235 ? -34.074 7.703 40.419 1.00 78.50 235 PRO A O 1
ATOM 1618 N N . ASP A 1 236 ? -32.427 9.047 39.706 1.00 74.38 236 ASP A N 1
ATOM 1619 C CA . ASP A 1 236 ? -33.259 9.935 38.891 1.00 74.38 236 ASP A CA 1
ATOM 1620 C C . ASP A 1 236 ? -33.462 9.428 37.447 1.00 74.38 236 ASP A C 1
ATOM 1622 O O . ASP A 1 236 ? -34.059 10.120 36.621 1.00 74.38 236 ASP A O 1
ATOM 1626 N N . GLY A 1 237 ? -32.974 8.223 37.129 1.00 72.12 237 GLY A N 1
ATOM 1627 C CA . GLY A 1 237 ? -33.094 7.609 35.808 1.00 72.12 237 GLY A CA 1
ATOM 1628 C C . GLY A 1 237 ? -32.140 8.183 34.757 1.00 72.12 237 GLY A C 1
ATOM 1629 O O . GLY A 1 237 ? -32.369 7.973 33.560 1.00 72.12 237 GLY A O 1
ATOM 1630 N N . THR A 1 238 ? -31.110 8.925 35.173 1.00 75.25 238 THR A N 1
ATOM 1631 C CA . THR A 1 238 ? -29.986 9.330 34.313 1.00 75.25 238 THR A CA 1
ATOM 1632 C C . THR A 1 238 ? -28.903 8.252 34.291 1.00 75.25 238 THR A C 1
ATOM 1634 O O . THR A 1 238 ? -28.813 7.426 35.202 1.00 75.25 238 THR A O 1
ATOM 1637 N N . ILE A 1 239 ? -28.103 8.219 33.225 1.00 76.31 239 ILE A N 1
ATOM 1638 C CA . ILE A 1 239 ? -26.998 7.267 33.078 1.00 76.31 239 ILE A CA 1
ATOM 1639 C C . ILE A 1 239 ? -25.691 8.042 33.164 1.00 76.31 239 ILE A C 1
ATOM 1641 O O . ILE A 1 239 ? -25.420 8.886 32.310 1.00 76.31 239 ILE A O 1
ATOM 1645 N N . ASP A 1 240 ? -24.876 7.704 34.156 1.00 78.44 240 ASP A N 1
ATOM 1646 C CA . ASP A 1 240 ? -23.516 8.201 34.282 1.00 78.44 240 ASP A CA 1
ATOM 1647 C C . ASP A 1 240 ? -22.531 7.242 33.635 1.00 78.44 240 ASP A C 1
ATOM 1649 O O . ASP A 1 240 ? -22.599 6.018 33.785 1.00 78.44 240 ASP A O 1
ATOM 1653 N N . VAL A 1 241 ? -21.585 7.840 32.921 1.00 78.00 241 VAL A N 1
ATOM 1654 C CA . VAL A 1 241 ? -20.514 7.133 32.241 1.00 78.00 241 VAL A CA 1
ATOM 1655 C C . VAL A 1 241 ? -19.178 7.644 32.763 1.00 78.00 241 VAL A C 1
ATOM 1657 O O . VAL A 1 241 ? -18.737 8.745 32.431 1.00 78.00 241 VAL A O 1
ATOM 1660 N N . ASP A 1 242 ? -18.535 6.825 33.587 1.00 81.12 242 ASP A N 1
ATOM 1661 C CA . ASP A 1 242 ? -17.233 7.085 34.193 1.00 81.12 242 ASP A CA 1
ATOM 1662 C C . ASP A 1 242 ? -16.118 6.639 33.234 1.00 81.12 242 ASP A C 1
ATOM 1664 O O . ASP A 1 242 ? -15.713 5.473 33.180 1.00 81.12 242 ASP A O 1
ATOM 1668 N N . ALA A 1 243 ? -15.636 7.592 32.432 1.00 74.81 243 ALA A N 1
ATOM 1669 C CA . ALA A 1 243 ? -14.554 7.360 31.479 1.00 74.81 243 ALA A CA 1
ATOM 1670 C C . ALA A 1 243 ? -13.239 6.884 32.146 1.00 74.81 243 ALA A C 1
ATOM 1672 O O . ALA A 1 243 ? -12.619 5.962 31.606 1.00 74.81 243 ALA A O 1
ATOM 1673 N N . PRO A 1 244 ? -12.802 7.430 33.302 1.00 80.88 244 PRO A N 1
ATOM 1674 C CA . PRO A 1 244 ? -11.704 6.852 34.081 1.00 80.88 244 PRO A CA 1
ATOM 1675 C C . PRO A 1 244 ? -11.906 5.378 34.471 1.00 80.88 244 PRO A C 1
ATOM 1677 O O . PRO A 1 244 ? -10.990 4.574 34.283 1.00 80.88 244 PRO A O 1
ATOM 1680 N N . ALA A 1 245 ? -13.087 4.997 34.965 1.00 83.62 245 ALA A N 1
ATOM 1681 C CA . ALA A 1 245 ? -13.389 3.609 35.322 1.00 83.62 245 ALA A CA 1
ATOM 1682 C C . ALA A 1 245 ? -13.383 2.690 34.092 1.00 83.62 245 ALA A C 1
ATOM 1684 O O . ALA A 1 245 ? -12.855 1.578 34.146 1.00 83.62 245 ALA A O 1
ATOM 1685 N N . PHE A 1 246 ? -13.894 3.171 32.957 1.00 84.06 246 PHE A N 1
ATOM 1686 C CA . PHE A 1 246 ? -13.843 2.440 31.694 1.00 84.06 246 PHE A CA 1
ATOM 1687 C C . PHE A 1 246 ? -12.403 2.232 31.195 1.00 84.06 246 PHE A C 1
ATOM 1689 O O . PHE A 1 246 ? -12.034 1.129 30.788 1.00 84.06 246 PHE A O 1
ATOM 1696 N N . ALA A 1 247 ? -11.552 3.258 31.285 1.00 80.75 247 ALA A N 1
ATOM 1697 C CA . ALA A 1 247 ? -10.134 3.146 30.945 1.00 80.75 247 ALA A CA 1
ATOM 1698 C C . ALA A 1 247 ? -9.400 2.144 31.856 1.00 80.75 247 ALA A C 1
ATOM 1700 O O . ALA A 1 247 ? -8.586 1.351 31.377 1.00 80.75 247 ALA A O 1
ATOM 1701 N N . ALA A 1 248 ? -9.726 2.129 33.152 1.00 86.19 248 ALA A N 1
ATOM 1702 C CA . ALA A 1 248 ? -9.204 1.142 34.094 1.00 86.19 248 ALA A CA 1
ATOM 1703 C C . ALA A 1 248 ? -9.675 -0.285 33.757 1.00 86.19 248 ALA A C 1
ATOM 1705 O O . ALA A 1 248 ? -8.882 -1.224 33.832 1.00 86.19 248 ALA A O 1
ATOM 1706 N N . ALA A 1 249 ? -10.930 -0.453 33.328 1.00 86.88 249 ALA A N 1
ATOM 1707 C CA . ALA A 1 249 ? -11.462 -1.743 32.898 1.00 86.88 249 ALA A CA 1
ATOM 1708 C C . ALA A 1 249 ? -10.760 -2.268 31.633 1.00 86.88 249 ALA A C 1
ATOM 1710 O O . ALA A 1 249 ? -10.365 -3.433 31.602 1.00 86.88 249 ALA A O 1
ATOM 1711 N N . ILE A 1 250 ? -10.509 -1.403 30.639 1.00 83.94 250 ILE A N 1
ATOM 1712 C CA . ILE A 1 250 ? -9.714 -1.746 29.446 1.00 83.94 250 ILE A CA 1
ATOM 1713 C C . ILE A 1 250 ? -8.304 -2.204 29.832 1.00 83.94 250 ILE A C 1
ATOM 1715 O O . ILE A 1 250 ? -7.813 -3.193 29.289 1.00 83.94 250 ILE A O 1
ATOM 1719 N N . ALA A 1 251 ? -7.649 -1.493 30.754 1.00 84.00 251 ALA A N 1
ATOM 1720 C CA . ALA A 1 251 ? -6.297 -1.832 31.193 1.00 84.00 251 ALA A CA 1
ATOM 1721 C C . ALA A 1 251 ? -6.237 -3.167 31.958 1.00 84.00 251 ALA A C 1
ATOM 1723 O O . ALA A 1 251 ? -5.236 -3.875 31.867 1.00 84.00 251 ALA A O 1
ATOM 1724 N N . ALA A 1 252 ? -7.294 -3.509 32.701 1.00 88.25 252 ALA A N 1
ATOM 1725 C CA . ALA A 1 252 ? -7.370 -4.740 33.485 1.00 88.25 252 ALA A CA 1
ATOM 1726 C C . ALA A 1 252 ? -7.770 -5.969 32.652 1.00 88.25 252 ALA A C 1
ATOM 1728 O O . ALA A 1 252 ? -7.204 -7.045 32.831 1.00 88.25 252 ALA A O 1
ATOM 1729 N N . ASP A 1 253 ? -8.760 -5.825 31.770 1.00 86.00 253 ASP A N 1
ATOM 1730 C CA . ASP A 1 253 ? -9.283 -6.896 30.922 1.00 86.00 253 ASP A CA 1
ATOM 1731 C C . ASP A 1 253 ? -9.943 -6.300 29.676 1.00 86.00 253 ASP A C 1
ATOM 1733 O O . ASP A 1 253 ? -11.144 -6.006 29.648 1.00 86.00 253 ASP A O 1
ATOM 1737 N N . LEU A 1 254 ? -9.149 -6.129 28.619 1.00 83.06 254 LEU A N 1
ATOM 1738 C CA . LEU A 1 254 ? -9.664 -5.641 27.348 1.00 83.06 254 LEU A CA 1
ATOM 1739 C C . LEU A 1 254 ? -10.756 -6.561 26.794 1.00 83.06 254 LEU A C 1
ATOM 1741 O O . LEU A 1 254 ? -11.810 -6.073 26.394 1.00 83.06 254 LEU A O 1
ATOM 1745 N N . THR A 1 255 ? -10.509 -7.871 26.738 1.00 83.50 255 THR A N 1
ATOM 1746 C CA . THR A 1 255 ? -11.418 -8.824 26.089 1.00 83.50 255 THR A CA 1
ATOM 1747 C C . THR A 1 255 ? -12.783 -8.815 26.769 1.00 83.50 255 THR A C 1
ATOM 1749 O O . THR A 1 255 ? -13.808 -8.696 26.096 1.00 83.50 255 THR A O 1
ATOM 1752 N N . GLY A 1 256 ? -12.807 -8.874 28.102 1.00 85.25 256 GLY A N 1
ATOM 1753 C CA . GLY A 1 256 ? -14.041 -8.794 28.875 1.00 85.25 256 GLY A CA 1
ATOM 1754 C C . GLY A 1 256 ? -14.729 -7.436 28.754 1.00 85.25 256 GLY A C 1
ATOM 1755 O O . GLY A 1 256 ? -15.951 -7.388 28.623 1.00 85.25 256 GLY A O 1
ATOM 1756 N N . THR A 1 257 ? -13.970 -6.335 28.735 1.00 85.56 257 THR A N 1
ATOM 1757 C CA . THR A 1 257 ? -14.530 -4.981 28.575 1.00 85.56 257 THR A CA 1
ATOM 1758 C C . THR A 1 257 ? -15.170 -4.784 27.202 1.00 85.56 257 THR A C 1
ATOM 1760 O O . THR A 1 257 ? -16.270 -4.245 27.098 1.00 85.56 257 THR A O 1
ATOM 1763 N N . VAL A 1 258 ? -14.538 -5.281 26.141 1.00 82.69 258 VAL A N 1
ATOM 1764 C CA . VAL A 1 258 ? -15.075 -5.221 24.774 1.00 82.69 258 VAL A CA 1
ATOM 1765 C C . VAL A 1 258 ? -16.326 -6.078 24.644 1.00 82.69 258 VAL A C 1
ATOM 1767 O O . VAL A 1 258 ? -17.328 -5.608 24.112 1.00 82.69 258 VAL A O 1
ATOM 1770 N N . ALA A 1 259 ? -16.308 -7.301 25.181 1.00 86.25 259 ALA A N 1
ATOM 1771 C CA . ALA A 1 259 ? -17.478 -8.175 25.181 1.00 86.25 259 ALA A CA 1
ATOM 1772 C C . ALA A 1 259 ? -18.665 -7.545 25.931 1.00 86.25 259 ALA A C 1
ATOM 1774 O O . ALA A 1 259 ? -19.801 -7.604 25.459 1.00 86.25 259 ALA A O 1
ATOM 1775 N N . ALA A 1 260 ? -18.402 -6.893 27.067 1.00 86.56 260 ALA A N 1
ATOM 1776 C CA . ALA A 1 260 ? -19.399 -6.156 27.836 1.00 86.56 260 ALA A CA 1
ATOM 1777 C C . ALA A 1 260 ? -20.015 -5.002 27.028 1.00 86.56 260 ALA A C 1
ATOM 1779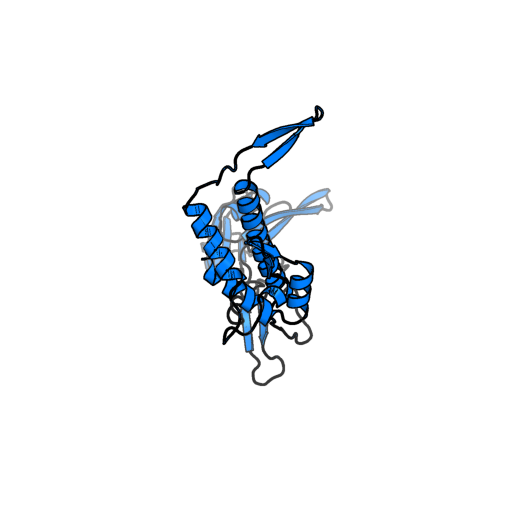 O O . ALA A 1 260 ? -21.239 -4.911 26.916 1.00 86.56 260 ALA A O 1
ATOM 1780 N N . VAL A 1 261 ? -19.183 -4.159 26.407 1.00 83.75 261 VAL A N 1
ATOM 1781 C CA . VAL A 1 261 ? -19.647 -3.043 25.565 1.00 83.75 261 VAL A CA 1
ATOM 1782 C C . VAL A 1 261 ? -20.433 -3.544 24.352 1.00 83.75 261 VAL A C 1
ATOM 1784 O O . VAL A 1 261 ? -21.485 -2.996 24.028 1.00 83.75 261 VAL A O 1
ATOM 1787 N N . GLN A 1 262 ? -19.981 -4.620 23.709 1.00 85.69 262 GLN A N 1
ATOM 1788 C CA . GLN A 1 262 ? -20.675 -5.216 22.569 1.00 85.69 262 GLN A CA 1
ATOM 1789 C C . GLN A 1 262 ? -22.040 -5.796 22.967 1.00 85.69 262 GLN A C 1
ATOM 1791 O O . GLN A 1 262 ? -23.019 -5.641 22.232 1.00 85.69 262 GLN A O 1
ATOM 1796 N N . GLN A 1 263 ? -22.142 -6.399 24.154 1.00 88.31 263 GLN A N 1
ATOM 1797 C CA . GLN A 1 263 ? -23.412 -6.875 24.697 1.00 88.31 263 GLN A CA 1
ATOM 1798 C C . GLN A 1 263 ? -24.384 -5.717 24.968 1.00 88.31 263 GLN A C 1
ATOM 1800 O O . GLN A 1 263 ? -25.558 -5.833 24.624 1.00 88.31 263 GLN A O 1
ATOM 1805 N N . ILE A 1 264 ? -23.913 -4.602 25.540 1.00 83.94 264 ILE A N 1
ATOM 1806 C CA . ILE A 1 264 ? -24.731 -3.391 25.732 1.00 83.94 264 ILE A CA 1
ATOM 1807 C C . ILE A 1 264 ? -25.199 -2.856 24.376 1.00 83.94 264 ILE A C 1
ATOM 1809 O O . ILE A 1 264 ? -26.389 -2.622 24.190 1.00 83.94 264 ILE A O 1
ATOM 1813 N N . SER A 1 265 ? -24.291 -2.730 23.407 1.00 81.44 265 SER A N 1
ATOM 1814 C CA . SER A 1 265 ? -24.609 -2.236 22.064 1.00 81.44 265 SER A CA 1
ATOM 1815 C C . SER A 1 265 ? -25.676 -3.081 21.367 1.00 81.44 265 SER A C 1
ATOM 1817 O O . SER A 1 265 ? -26.614 -2.527 20.802 1.00 81.44 265 SER A O 1
ATOM 1819 N N . THR A 1 266 ? -25.588 -4.408 21.477 1.00 85.62 266 THR A N 1
ATOM 1820 C CA . THR A 1 266 ? -26.565 -5.345 20.893 1.00 85.62 266 THR A CA 1
ATOM 1821 C C . THR A 1 266 ? -27.952 -5.228 21.534 1.00 85.62 266 THR A C 1
ATOM 1823 O O . THR A 1 266 ? -28.939 -5.601 20.919 1.00 85.62 266 THR A O 1
ATOM 1826 N N . ARG A 1 267 ? -28.053 -4.736 22.775 1.00 86.44 267 ARG A N 1
ATOM 1827 C CA . ARG A 1 267 ? -29.346 -4.505 23.443 1.00 86.44 267 ARG A CA 1
ATOM 1828 C C . ARG A 1 267 ? -30.005 -3.188 23.030 1.00 86.44 267 ARG A C 1
ATOM 1830 O O . ARG A 1 267 ? -31.193 -3.028 23.285 1.00 86.44 267 ARG A O 1
ATOM 1837 N N . ILE A 1 268 ? -29.225 -2.244 22.500 1.00 78.56 268 ILE A N 1
ATOM 1838 C CA . ILE A 1 268 ? -29.703 -0.929 22.050 1.00 78.56 268 ILE A CA 1
ATOM 1839 C C . ILE A 1 268 ? -30.138 -0.982 20.578 1.00 78.56 268 ILE A C 1
ATOM 1841 O O . ILE A 1 268 ? -31.085 -0.287 20.215 1.00 78.56 268 ILE A O 1
ATOM 1845 N N . ALA A 1 269 ? -29.427 -1.763 19.754 1.00 70.69 269 ALA A N 1
ATOM 1846 C CA . ALA A 1 269 ? -29.741 -2.005 18.343 1.00 70.69 269 ALA A CA 1
ATOM 1847 C C . ALA A 1 269 ? -31.026 -2.828 18.166 1.00 70.69 269 ALA A C 1
ATOM 1849 O O . ALA A 1 269 ? -31.777 -2.517 17.214 1.00 70.69 269 ALA A O 1
#

Foldseek 3Di:
DQWQPDQAQWKWKQFLVRDIDIFGFPGRGQVSSQVRVVVVPPQKHWDKAWDAADPVRHTDIDIDMFGNFAASRSDMWMWRDDPVCVVVVNTDTSDPDDPDHRHWDWDWDPPPDPPIDIDTHSAQWAPCPDPVDIDGDDDDDPDDDDDDDDDPLPVLLVVLLVLLVVLLVLLVVLVVLQDWDWDQDPVRDIDIDDRNCHPPPVSVVLLVLLLCLQQFADDDPSPHGSVQLQWDQDPVRGIGRDSVSNVVSSVVDSPRSSRSSVSSVVSSD

Secondary structure (DSSP, 8-state):
--S-SSS--EEEEEETT--EEEEE-SSSSHHHHHHHHHHT-SSEEEEEEEEEE-TTSPEEEEEEEEESS-SGGG-EEEEES-HHHHHTT-SEE-----SS----EEEEESTTSTT-EEEEESSSEEEEEETTEEEE--S--SS---------HHHHHHHHHHHHHHHHHHHHHHHHHHS-EEEE-TTS-EEEEPPTTTT-HHHHHHHHHHHHHHHS-BTTTT-B-GGGGTEEE-TTS-EEE-HHHHHHHHHH-HHHHHHHHHHHHHHH-

Sequence (269 aa):
MTVWPTANTAVTIVDATGAATAIAAKSTDLHDIAAAINASGKGVAATVVAAGKDGDGNALSRLQLSSKTAGAGGAFRLYAGTVADVRAGTAATAIASTLSSAQDAQITLYPGTSSAQVVTSSGNTFEGLLQGIDVTVSAPTASAVTLTSSTDAKSVGSNAAALVAAVTQIVQFIDTNSKDQTKTNADGSTTTTPASFAGDSTISAFRFQIIKAVSAPLGAGATVSPARYGFTLNPDGTIDVDAPAFAAAIAADLTGTVAAVQQISTRIA

Radius of gyration: 35.44 Å; chains: 1; bounding box: 80×70×80 Å

Organism: Leifsonia xyli subsp. xyli (NCBI:txid59736)